Protein AF-A0A2D4IVF8-F1 (afdb_monomer)

Foldseek 3Di:
DDDQQQFQLNVLVVCCVVVVPPDDSVQKFKKKWAADPVLDIDIDTDDRNDGRVVVPAAQLMDIDIDGPPDPDDPADSVRSVVSSVRNDDAPLVDDLLVVLLVLLLVLLVLLLPQDLVLLVCVLVVNDDPDHSVSLVVNVVSLVVLLVVLLVSLVPDPDLQVSLVSLLSLLSSLVSNVVSLNLSNNVSSLNSCVPPSNVVVVSSVVPNPVVSVVSSVVSVLCQPPPPNSVSVVCVVPDPVDADLHNDHVVSLSVVLNCLSVVDDCDDPNHGDVVSVVVNSVSSVVSSRNSDDPDDSVPSSPPD

Secondary structure (DSSP, 8-state):
---TT--HHHHHHHHHHHTT--S-GGGEEEEEEEE-TTS-EEEEEPPTT---HHHH--TTEEEEEEETT--S-SS-HHHHHHHHHHH---GGGS-HHHHHHHHHHHHHHHHHT--HHHHHHHHTT---SS--HHHHHHHHHHHHHHHHHHHHHHH---HHHHHHHHHHHHHHHHHHHHTTBHHHHHHHHHHHHSHHHHT-HHHHTTS-HHHHHHHHHHHHHT--HHHHHHHHHHHT-TT-PSP-B--HHHHHHHHHHHHHSS-SEETTEE-HHHHHHHHHHHHHHHHHT--SS-HHHHTT--

Sequence (302 aa):
MISKDTTAKEVVVQAIREFALTTTPDAYSLCEVSVTPEGVIKQRRLPDQLSKLADRIQLSGRYYLKNNMETETLCSDEDAQELLRESQISLLQLSTIEVATQLSMRNFELFRNIEPTEYIDDLFKLKSKFNCANLKKFEEVINQETFWVASEILRETNQLKRMKIIKHFIKIALHCRECKNFNSMFAIISGLNLAPVARLRTTWEKLPSKYEKLFQDLQDLFDPSRNMAKYRNVLNSQNLQPPIIPLFPVIKKDLTFLHEGNDSKVEGLVNFEKLRMIAKEIRHVGRMASVNMDPALMFRTR

Radius of gyration: 25.46 Å; Cα contacts (8 Å, |Δi|>4): 349; chains: 1; bounding box: 69×51×67 Å

pLDDT: mean 92.68, std 8.6, range [46.22, 98.88]

Organism: NCBI:txid129467

InterPro domains:
  IPR000159 Ras-associating domain [PF00788] (2-68)
  IPR000159 Ras-associating domain [PS50200] (1-70)
  IPR000159 Ras-associating domain [SM00314] (1-70)
  IPR001895 Ras guanine-nucleotide exchange factors catalytic domain [PF00617] (98-276)
  IPR001895 Ras guanine-nucleotide exchange factors catalytic domain [PS50009] (95-302)
  IPR001895 Ras guanine-nucleotide exchange factors catalytic domain [SM00147] (91-301)
  IPR001895 Ras guanine-nucleotide exchange factors catalytic domain [cd00155] (91-295)
  IPR008937 Ras-like guanine nucleotide exchange factor [PTHR23113] (47-291)
  IPR023578 Ras guanine nucleotide exchange factor domain superfamily [SSF48366] (77-294)
  IPR036964 Ras guanine-nucleotide exchange factor, catalytic domain superfamily [G3DSA:1.10.840.10] (84-302)

Mean predicted aligned error: 6.69 Å

Nearest PDB structures (foldseek):
  6axg-assembly6_K  TM=8.386E-01  e=1.910E-09  Homo sapiens
  6axg-assembly1_A  TM=8.575E-01  e=6.011E-09  Homo sapiens
  6axg-assembly2_C  TM=8.235E-01  e=7.915E-09  Homo sapiens
  6axg-assembly3_E  TM=8.055E-01  e=1.981E-08  Homo sapiens
  6axf-assembly8_O  TM=8.743E-01  e=2.966E-07  Homo sapiens

Solvent-accessible surface area (backbone atoms only — not comparable to full-atom values): 16956 Å² total; per-residue (Å²): 135,92,55,66,74,47,23,36,46,56,51,45,47,49,49,35,62,75,70,66,51,95,65,63,62,86,50,45,43,39,28,41,40,36,43,45,100,90,69,50,80,44,76,45,77,56,58,52,81,46,45,38,56,86,83,67,58,50,75,31,37,50,82,44,85,39,54,72,88,62,83,75,78,94,65,53,74,67,54,44,54,49,37,48,56,69,40,64,74,54,76,89,79,53,55,44,59,56,53,24,34,53,52,41,49,56,51,43,59,36,53,58,62,41,52,75,61,36,56,50,33,63,73,70,68,50,92,59,94,71,67,51,55,40,54,49,54,48,60,48,46,40,57,53,45,15,51,46,47,35,49,60,42,71,70,44,80,52,57,70,60,25,27,50,47,53,56,44,50,52,48,20,30,52,37,12,54,75,65,34,18,44,33,61,24,48,16,42,53,51,11,55,60,34,68,86,48,55,67,42,52,83,34,57,74,68,45,57,66,71,56,55,51,51,46,49,56,58,51,55,37,65,36,64,61,83,81,23,43,57,42,51,52,55,66,69,31,89,86,56,61,58,57,39,38,66,49,58,72,58,55,52,51,52,51,48,49,54,54,73,76,37,65,70,51,55,97,88,38,76,34,58,64,48,54,50,55,51,52,52,50,50,54,53,56,56,51,27,52,41,70,99,66,62,70,82,57,68,57,70,80,116

Structure (mmCIF, N/CA/C/O backbone):
data_AF-A0A2D4IVF8-F1
#
_entry.id   AF-A0A2D4IVF8-F1
#
loop_
_atom_site.group_PDB
_atom_site.id
_atom_site.type_symbol
_atom_site.label_atom_id
_atom_site.label_alt_id
_atom_site.label_comp_id
_atom_site.label_asym_id
_atom_site.label_entity_id
_atom_site.label_seq_id
_atom_site.pdbx_PDB_ins_code
_atom_site.Cartn_x
_atom_site.Cartn_y
_atom_site.Cartn_z
_atom_site.occupancy
_atom_site.B_iso_or_equiv
_atom_site.auth_seq_id
_atom_site.auth_comp_id
_atom_site.auth_asym_id
_atom_site.auth_atom_id
_atom_site.pdbx_PDB_model_num
ATOM 1 N N . MET A 1 1 ? -34.175 11.806 4.521 1.00 64.00 1 MET A N 1
ATOM 2 C CA . MET A 1 1 ? -33.153 10.820 4.111 1.00 64.00 1 MET A CA 1
ATOM 3 C C . MET A 1 1 ? -31.799 11.484 4.314 1.00 64.00 1 MET A C 1
ATOM 5 O O . MET A 1 1 ? -31.590 12.546 3.743 1.00 64.00 1 MET A O 1
ATOM 9 N N . ILE A 1 2 ? -30.961 10.957 5.210 1.00 81.31 2 ILE A N 1
ATOM 10 C CA . ILE A 1 2 ? -29.642 11.534 5.524 1.00 81.31 2 ILE A CA 1
ATOM 11 C C . ILE A 1 2 ? -28.670 11.158 4.401 1.00 81.31 2 ILE A C 1
ATOM 13 O O . ILE A 1 2 ? -28.660 10.014 3.952 1.00 81.31 2 ILE A O 1
ATOM 17 N N . SER A 1 3 ? -27.873 12.118 3.940 1.00 90.00 3 SER A N 1
ATOM 18 C CA . SER A 1 3 ? -26.854 11.940 2.904 1.00 90.00 3 SER A CA 1
ATOM 19 C C . SER A 1 3 ? -25.516 12.531 3.353 1.00 90.00 3 SER A C 1
ATOM 21 O O . SER A 1 3 ? -25.429 13.209 4.376 1.00 90.00 3 SER A O 1
ATOM 23 N N . LYS A 1 4 ? -24.460 12.302 2.567 1.00 87.44 4 LYS A N 1
ATOM 24 C CA . LYS A 1 4 ? -23.124 12.853 2.829 1.00 87.44 4 LYS A CA 1
ATOM 25 C C . LYS A 1 4 ? -23.110 14.387 2.880 1.00 87.44 4 LYS A C 1
ATOM 27 O O . LYS A 1 4 ? -22.317 14.971 3.618 1.00 87.44 4 LYS A O 1
ATOM 32 N N . ASP A 1 5 ? -23.997 15.024 2.125 1.00 93.56 5 ASP A N 1
ATOM 33 C CA . ASP A 1 5 ? -24.090 16.480 2.038 1.00 93.56 5 ASP A CA 1
ATOM 34 C C . ASP A 1 5 ? -25.078 17.078 3.046 1.00 93.56 5 ASP A C 1
ATOM 36 O O . ASP A 1 5 ? -25.190 18.298 3.126 1.00 93.56 5 ASP A O 1
ATOM 40 N N . THR A 1 6 ? -25.731 16.244 3.866 1.00 94.50 6 THR A N 1
ATOM 41 C CA . THR A 1 6 ? -26.602 16.719 4.944 1.00 94.50 6 THR A CA 1
ATOM 42 C C . THR A 1 6 ? -25.805 17.580 5.924 1.00 94.50 6 THR A C 1
ATOM 44 O O . THR A 1 6 ? -24.769 17.173 6.460 1.00 94.50 6 THR A O 1
ATOM 47 N N . THR A 1 7 ? -26.291 18.799 6.121 1.00 96.62 7 THR A N 1
ATOM 48 C CA . THR A 1 7 ? -25.684 19.832 6.959 1.00 96.62 7 THR A CA 1
ATOM 49 C C . THR A 1 7 ? -25.998 19.618 8.439 1.00 96.62 7 THR A C 1
ATOM 51 O O . THR A 1 7 ? -26.974 18.956 8.796 1.00 96.62 7 THR A O 1
ATOM 54 N N . ALA A 1 8 ? -25.205 20.222 9.324 1.00 95.88 8 ALA A N 1
ATOM 55 C CA . ALA A 1 8 ? -25.455 20.205 10.764 1.00 95.88 8 ALA A CA 1
ATOM 56 C C . ALA A 1 8 ? -26.869 20.701 11.115 1.00 95.88 8 ALA A C 1
ATOM 58 O O . ALA A 1 8 ? -27.542 20.083 11.939 1.00 95.88 8 ALA A O 1
ATOM 59 N N . LYS A 1 9 ? -27.359 21.758 10.449 1.00 95.19 9 LYS A N 1
ATOM 60 C CA . LYS A 1 9 ? -28.724 22.267 10.651 1.00 95.19 9 LYS A CA 1
ATOM 61 C C . LYS A 1 9 ? -29.791 21.257 10.244 1.00 95.19 9 LYS A C 1
ATOM 63 O O . LYS A 1 9 ? -30.763 21.061 10.968 1.00 95.19 9 LYS A O 1
ATOM 68 N N . GLU A 1 10 ? -29.617 20.596 9.105 1.00 95.19 10 GLU A N 1
ATOM 69 C CA . GLU A 1 10 ? -30.551 19.556 8.670 1.00 95.19 10 GLU A CA 1
ATOM 70 C C . GLU A 1 10 ? -30.546 18.364 9.629 1.00 95.19 10 GLU A C 1
ATOM 72 O O . GLU A 1 10 ? -31.616 17.847 9.938 1.00 95.19 10 GLU A O 1
ATOM 77 N N . VAL A 1 11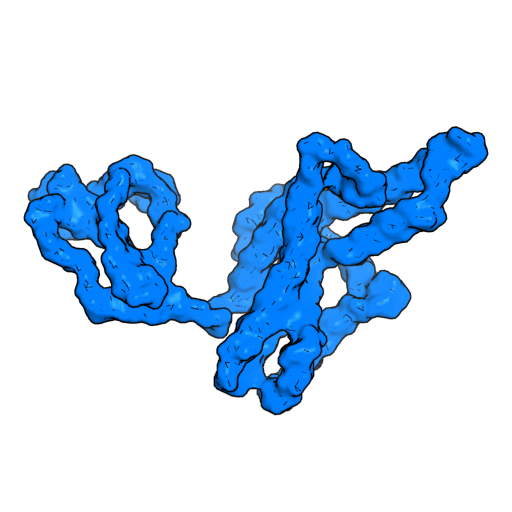 ? -29.381 17.966 10.159 1.00 94.62 11 VAL A N 1
ATOM 78 C CA . VAL A 1 11 ? -29.298 16.932 11.205 1.00 94.62 11 VAL A CA 1
ATOM 79 C C . VAL A 1 11 ? -30.090 17.343 12.448 1.00 94.62 11 VAL A C 1
ATOM 81 O O . VAL A 1 11 ? -30.867 16.532 12.943 1.00 94.62 11 VAL A O 1
ATOM 84 N N . VAL A 1 12 ? -29.958 18.590 12.918 1.00 95.00 12 VAL A N 1
ATOM 85 C CA . VAL A 1 12 ? -30.733 19.115 14.061 1.00 95.00 12 VAL A CA 1
ATOM 86 C C . VAL A 1 12 ? -32.237 19.017 13.796 1.00 95.00 12 VAL A C 1
ATOM 88 O O . VAL A 1 12 ? -32.966 18.453 14.608 1.00 95.00 12 VAL A O 1
ATOM 91 N N . VAL A 1 13 ? -32.703 19.509 12.644 1.00 93.88 13 VAL A N 1
ATOM 92 C CA . VAL A 1 13 ? -34.129 19.484 12.272 1.00 93.88 13 VAL A CA 1
ATOM 93 C C . VAL A 1 13 ? -34.664 18.051 12.207 1.00 93.88 13 VAL A C 1
ATOM 95 O O . VAL A 1 13 ? -35.757 17.779 12.704 1.00 93.88 13 VAL A O 1
ATOM 98 N N . GLN A 1 14 ? -33.907 17.130 11.606 1.00 92.62 14 GLN A N 1
ATOM 99 C CA . GLN A 1 14 ? -34.306 15.725 11.504 1.00 92.62 14 GLN A CA 1
ATOM 100 C C . GLN A 1 14 ? -34.331 15.048 12.877 1.00 92.62 14 GLN A C 1
ATOM 102 O O . GLN A 1 14 ? -35.296 14.358 13.180 1.00 92.62 14 GLN A O 1
ATOM 107 N N . ALA A 1 15 ? -33.327 15.282 13.726 1.00 92.81 15 ALA A N 1
ATOM 108 C CA . ALA A 1 15 ? -33.276 14.708 15.067 1.00 92.81 15 ALA A CA 1
ATOM 109 C C . ALA A 1 15 ? -34.436 15.208 15.943 1.00 92.81 15 ALA A C 1
ATOM 111 O O . ALA A 1 15 ? -35.110 14.405 16.576 1.00 92.81 15 ALA A O 1
ATOM 112 N N . ILE A 1 16 ? -34.737 16.509 15.924 1.00 91.94 16 ILE A N 1
ATOM 113 C CA . ILE A 1 16 ? -35.886 17.073 16.653 1.00 91.94 16 ILE A CA 1
ATOM 114 C C . ILE A 1 16 ? -37.194 16.412 16.226 1.00 91.94 16 ILE A C 1
ATOM 116 O O . ILE A 1 16 ? -38.012 16.055 17.073 1.00 91.94 16 ILE A O 1
ATOM 120 N N . ARG A 1 17 ? -37.374 16.220 14.914 1.00 90.19 17 ARG A N 1
ATOM 121 C CA . ARG A 1 17 ? -38.557 15.562 14.361 1.00 90.19 17 ARG A CA 1
ATOM 122 C C . ARG A 1 17 ? -38.649 14.096 14.783 1.00 90.19 17 ARG A C 1
ATOM 124 O O . ARG A 1 17 ? -39.724 13.659 15.175 1.00 90.19 17 ARG A O 1
ATOM 131 N N . GLU A 1 18 ? -37.548 13.359 14.683 1.00 91.94 18 GLU A N 1
ATOM 132 C CA . GLU A 1 18 ? -37.501 11.919 14.955 1.00 91.94 18 GLU A CA 1
ATOM 133 C C . GLU A 1 18 ? -37.694 11.611 16.444 1.00 91.94 18 GLU A C 1
ATOM 135 O O . GLU A 1 18 ? -38.438 10.704 16.804 1.00 91.94 18 GLU A O 1
ATOM 140 N N . PHE A 1 19 ? -37.078 12.407 17.321 1.00 90.62 19 PHE A N 1
ATOM 141 C CA . PHE A 1 19 ? -37.152 12.236 18.774 1.00 90.62 19 PHE A CA 1
ATOM 142 C C . PHE A 1 19 ? -38.306 13.016 19.425 1.00 90.62 19 PHE A C 1
ATOM 144 O O . PHE A 1 19 ? -38.365 13.106 20.649 1.00 90.62 19 PHE A O 1
ATOM 151 N N . ALA A 1 20 ? -39.222 13.575 18.623 1.00 87.62 20 ALA A N 1
ATOM 152 C CA . ALA A 1 20 ? -40.398 14.323 19.074 1.00 87.62 20 ALA A CA 1
ATOM 153 C C . ALA A 1 20 ? -40.084 15.432 20.103 1.00 87.62 20 ALA A C 1
ATOM 155 O O . ALA A 1 20 ? -40.838 15.651 21.054 1.00 87.62 20 ALA A O 1
ATOM 156 N N . LEU A 1 21 ? -38.973 16.151 19.909 1.00 85.75 21 LEU A N 1
ATOM 157 C CA . LEU A 1 21 ? -38.616 17.286 20.761 1.00 85.75 21 LEU A CA 1
ATOM 158 C C . LEU A 1 21 ? -39.584 18.449 20.473 1.00 85.75 21 LEU A C 1
ATOM 160 O O . LEU A 1 21 ? -39.794 18.834 19.325 1.00 85.75 21 LEU A O 1
ATOM 164 N N . THR A 1 22 ? -40.211 18.997 21.516 1.00 76.69 22 THR A N 1
ATOM 165 C CA . THR A 1 22 ? -41.366 19.921 21.423 1.00 76.69 22 THR A CA 1
ATOM 166 C C . THR A 1 22 ? -41.002 21.377 21.108 1.00 76.69 22 THR A C 1
ATOM 168 O O . THR A 1 22 ? -41.845 22.272 21.144 1.00 76.69 22 THR A O 1
ATOM 171 N N . THR A 1 23 ? -39.738 21.629 20.807 1.00 78.06 23 THR A N 1
ATOM 172 C CA . THR A 1 23 ? -39.090 22.941 20.763 1.00 78.06 23 THR A CA 1
ATOM 173 C C . THR A 1 23 ? -38.638 23.289 19.345 1.00 78.06 23 THR A C 1
ATOM 175 O O . THR A 1 23 ? -38.500 22.428 18.475 1.00 78.06 23 THR A O 1
ATOM 178 N N . THR A 1 24 ? -38.434 24.582 19.071 1.00 86.50 24 THR A N 1
ATOM 179 C CA . THR A 1 24 ? -38.031 25.034 17.733 1.00 86.50 24 THR A CA 1
ATOM 180 C C . THR A 1 24 ? -36.601 24.585 17.402 1.00 86.50 24 THR A C 1
ATOM 182 O O . THR A 1 24 ? -35.753 24.543 18.296 1.00 86.50 24 THR A O 1
ATOM 185 N N . PRO A 1 25 ? -36.276 24.298 16.125 1.00 84.56 25 PRO A N 1
ATOM 186 C CA . PRO A 1 25 ? -34.926 23.889 15.734 1.00 84.56 25 PRO A CA 1
ATOM 187 C C . PRO A 1 25 ? -33.809 24.848 16.136 1.00 84.56 25 PRO A C 1
ATOM 189 O O . PRO A 1 25 ? -32.717 24.403 16.472 1.00 84.56 25 PRO A O 1
ATOM 192 N N . ASP A 1 26 ? -34.095 26.149 16.179 1.00 89.31 26 ASP A N 1
ATOM 193 C CA . ASP A 1 26 ? -33.124 27.175 16.573 1.00 89.31 26 ASP A CA 1
ATOM 194 C C . ASP A 1 26 ? -32.770 27.126 18.075 1.00 89.31 26 ASP A C 1
ATOM 196 O O . ASP A 1 26 ? -31.783 27.729 18.506 1.00 89.31 26 ASP A O 1
ATOM 200 N N . ALA A 1 27 ? -33.537 26.386 18.885 1.00 91.75 27 ALA A N 1
ATOM 201 C CA . ALA A 1 27 ? -33.223 26.133 20.289 1.00 91.75 27 ALA A CA 1
ATOM 202 C C . ALA A 1 27 ? -32.122 25.076 20.476 1.00 91.75 27 ALA A C 1
ATOM 204 O O . ALA A 1 27 ? -31.616 24.934 21.588 1.00 91.75 27 ALA A O 1
ATOM 205 N N . TYR A 1 28 ? -31.721 24.362 19.418 1.00 94.06 28 TYR A N 1
ATOM 206 C CA . TYR A 1 28 ? -30.692 23.327 19.482 1.00 94.06 28 TYR A CA 1
ATOM 207 C C . TYR A 1 28 ? -29.519 23.626 18.566 1.00 94.06 28 TYR A C 1
ATOM 209 O O . TYR A 1 28 ? -29.616 24.351 17.578 1.00 94.06 28 TYR A O 1
ATOM 217 N N . SER A 1 29 ? -28.393 23.013 18.902 1.00 94.81 29 SER A N 1
ATOM 218 C CA . SER A 1 29 ? -27.196 23.007 18.081 1.00 94.81 29 SER A CA 1
ATOM 219 C C . SER A 1 29 ? -26.605 21.612 18.019 1.00 94.81 29 SER A C 1
ATOM 221 O O . SER A 1 29 ? -26.641 20.867 18.998 1.00 94.81 29 SER A O 1
ATOM 223 N N . LEU A 1 30 ? -25.991 21.280 16.885 1.00 96.19 30 LEU A N 1
ATOM 224 C CA . LEU A 1 30 ? -25.123 20.115 16.806 1.00 96.19 30 LEU A CA 1
ATOM 225 C C . LEU A 1 30 ? -23.751 20.485 17.378 1.00 96.19 30 LEU A C 1
ATOM 227 O O . LEU A 1 30 ? -23.093 21.421 16.912 1.00 96.19 30 LEU A O 1
ATOM 231 N N . CYS A 1 31 ? -23.322 19.754 18.396 1.00 95.94 31 CYS A N 1
ATOM 232 C CA . CYS A 1 31 ? -22.023 19.906 19.028 1.00 95.94 31 CYS A CA 1
ATOM 233 C C . CYS A 1 31 ? -21.162 18.676 18.759 1.00 95.94 31 CYS A C 1
ATOM 235 O O . CYS A 1 31 ? -21.651 17.552 18.727 1.00 95.94 31 CYS A O 1
ATOM 237 N N . GLU A 1 32 ? -19.866 18.892 18.589 1.00 95.50 32 GLU A N 1
ATOM 238 C CA . GLU A 1 32 ? -18.867 17.832 18.577 1.00 95.50 32 GLU A CA 1
ATOM 239 C C . GLU A 1 32 ? -18.139 17.832 19.913 1.00 95.50 32 GLU A C 1
ATOM 241 O O . GLU A 1 32 ? -17.639 18.877 20.347 1.00 95.50 32 GLU A O 1
ATOM 246 N N . VAL A 1 33 ? -18.074 16.659 20.532 1.00 95.44 33 VAL A N 1
ATOM 247 C CA . VAL A 1 33 ? -17.178 16.377 21.649 1.00 95.44 33 VAL A CA 1
ATOM 248 C C . VAL A 1 33 ? -16.087 15.457 21.127 1.00 95.44 33 VAL A C 1
ATOM 250 O O . VAL A 1 33 ? -16.380 14.452 20.485 1.00 95.44 33 VAL A O 1
ATOM 253 N N . SER A 1 34 ? -14.835 15.813 21.382 1.00 94.69 34 SER A N 1
ATOM 254 C CA . SER A 1 34 ? -13.663 15.009 21.039 1.00 94.69 34 SER A CA 1
ATOM 255 C C . SER A 1 34 ? -12.719 14.928 22.226 1.00 94.69 34 SER A C 1
ATOM 257 O O . SER A 1 34 ? -12.567 15.923 22.938 1.00 94.69 34 SER A O 1
ATOM 259 N N . VAL A 1 35 ? -12.039 13.800 22.400 1.00 94.69 35 VAL A N 1
ATOM 260 C CA . VAL A 1 35 ? -11.056 13.623 23.476 1.00 94.69 35 VAL A CA 1
ATOM 261 C C . VAL A 1 35 ? -9.654 13.534 22.884 1.00 94.69 35 VAL A C 1
ATOM 263 O O . VAL A 1 35 ? -9.418 12.771 21.940 1.00 94.69 35 VAL A O 1
ATOM 266 N N . THR A 1 36 ? -8.724 14.340 23.403 1.00 91.50 36 THR A N 1
ATOM 267 C CA . THR A 1 36 ? -7.316 14.295 22.978 1.00 91.50 36 THR A CA 1
ATOM 268 C C . THR A 1 36 ? -6.596 13.080 23.569 1.00 91.50 36 THR A C 1
ATOM 270 O O . THR A 1 36 ? -7.046 12.552 24.585 1.00 91.50 36 THR A O 1
ATOM 273 N N . PRO A 1 37 ? -5.456 12.642 22.998 1.00 87.19 37 PRO A N 1
ATOM 274 C CA . PRO A 1 37 ? -4.677 11.532 23.555 1.00 87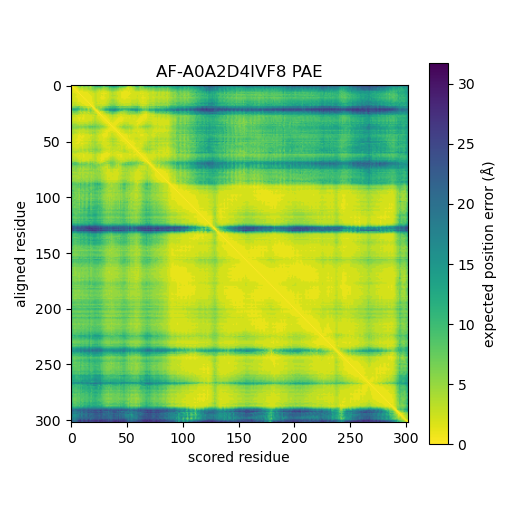.19 37 PRO A CA 1
ATOM 275 C C . PRO A 1 37 ? -4.277 11.717 25.028 1.00 87.19 37 PRO A C 1
ATOM 277 O O . PRO A 1 37 ? -4.092 10.734 25.737 1.00 87.19 37 PRO A O 1
ATOM 280 N N . GLU A 1 38 ? -4.170 12.964 25.497 1.00 90.06 38 GLU A N 1
ATOM 281 C CA . GLU A 1 38 ? -3.870 13.320 26.889 1.00 90.06 38 GLU A CA 1
ATOM 282 C C . GLU A 1 38 ? -5.094 13.261 27.823 1.00 90.06 38 GLU A C 1
ATOM 284 O O . GLU A 1 38 ? -4.967 13.575 29.003 1.00 90.06 38 GLU A O 1
ATOM 289 N N . GLY A 1 39 ? -6.279 12.893 27.324 1.00 88.62 39 GLY A N 1
ATOM 290 C CA . GLY A 1 39 ? -7.512 12.845 28.118 1.00 88.62 39 GLY A CA 1
ATOM 291 C C . GLY A 1 39 ? -8.316 14.143 28.140 1.00 88.62 39 GLY A C 1
ATOM 292 O O . GLY A 1 39 ? -9.310 14.222 28.853 1.00 88.62 39 GLY A O 1
ATOM 293 N N . VAL A 1 40 ? -7.926 15.172 27.379 1.00 92.00 40 VAL A N 1
ATOM 294 C CA . VAL A 1 40 ? -8.607 16.473 27.433 1.00 92.00 40 VAL A CA 1
ATOM 295 C C . VAL A 1 40 ? -9.876 16.451 26.584 1.00 92.00 40 VAL A C 1
ATOM 297 O O . VAL A 1 40 ? -9.817 16.245 25.369 1.00 92.00 40 VAL A O 1
ATOM 300 N N . ILE A 1 41 ? -11.018 16.734 27.212 1.00 94.75 41 ILE A N 1
ATOM 301 C CA . ILE A 1 41 ? -12.312 16.878 26.538 1.00 94.75 41 ILE A CA 1
ATOM 302 C C . ILE A 1 41 ? -12.369 18.242 25.844 1.00 94.75 41 ILE A C 1
ATOM 304 O O . ILE A 1 41 ? -12.215 19.296 26.462 1.00 94.75 41 ILE A O 1
ATOM 308 N N . LYS A 1 42 ? -12.615 18.232 24.535 1.00 93.69 42 LYS A N 1
ATOM 309 C CA . LYS A 1 42 ? -12.873 19.427 23.727 1.00 93.69 42 LYS A CA 1
ATOM 310 C C . LYS A 1 42 ? -14.303 19.392 23.224 1.00 93.69 42 LYS A C 1
ATOM 312 O O . LYS A 1 42 ? -14.715 18.410 22.617 1.00 93.69 42 LYS A O 1
ATOM 317 N N . GLN A 1 43 ? -15.019 20.494 23.412 1.00 93.00 43 GLN A N 1
ATOM 318 C CA . GLN A 1 43 ? -16.383 20.669 22.931 1.00 93.00 43 GLN A CA 1
ATOM 319 C C . GLN A 1 43 ? -16.458 21.877 22.001 1.00 93.00 43 GLN A C 1
ATOM 321 O O . GLN A 1 43 ? -15.956 22.954 22.325 1.00 93.00 43 GLN A O 1
ATOM 326 N N . ARG A 1 44 ? -17.123 21.721 20.854 1.00 93.12 44 ARG A N 1
ATOM 327 C CA . ARG A 1 44 ? -17.407 22.835 19.941 1.00 93.12 44 ARG A CA 1
ATOM 328 C C . ARG A 1 44 ? -18.797 22.731 19.332 1.00 93.12 44 ARG A C 1
ATOM 330 O O . ARG A 1 44 ? -19.238 21.649 18.957 1.00 93.12 44 ARG A O 1
ATOM 337 N N . ARG A 1 45 ? -19.474 23.869 19.181 1.00 95.12 45 ARG A N 1
ATOM 338 C CA . ARG A 1 45 ? -20.668 23.981 18.333 1.00 95.12 45 ARG A CA 1
ATOM 339 C C . ARG A 1 45 ? -20.242 23.943 16.868 1.00 95.12 45 ARG A C 1
ATOM 341 O O . ARG A 1 45 ? -19.310 24.648 16.480 1.00 95.12 45 ARG A O 1
ATOM 348 N N . LEU A 1 46 ? -20.919 23.131 16.065 1.00 96.25 46 LEU A N 1
ATOM 349 C CA . LEU A 1 46 ? -20.672 23.069 14.630 1.00 96.25 46 LEU A CA 1
ATOM 350 C C . LEU A 1 46 ? -21.418 24.198 13.908 1.00 96.25 46 LEU A C 1
ATOM 352 O O . LEU A 1 46 ? -22.545 24.516 14.288 1.00 96.25 46 LEU A O 1
ATOM 356 N N . PRO A 1 47 ? -20.826 24.798 12.859 1.00 96.81 47 PRO A N 1
ATOM 357 C CA . PRO A 1 47 ? -21.546 25.723 11.995 1.00 96.81 47 PRO A CA 1
ATOM 358 C C . PRO A 1 47 ? -22.723 25.027 11.306 1.00 96.81 47 PRO A C 1
ATOM 360 O O . PRO A 1 47 ? -22.558 23.934 10.770 1.00 96.81 47 PRO A O 1
ATOM 363 N N . ASP A 1 48 ? -23.875 25.693 11.238 1.00 96.06 48 ASP A N 1
ATOM 364 C CA . ASP A 1 48 ? -25.111 25.164 10.643 1.00 96.06 48 ASP A CA 1
ATOM 365 C C . ASP A 1 48 ? -24.926 24.604 9.225 1.00 96.06 48 ASP A C 1
ATOM 367 O O . ASP A 1 48 ? -25.519 23.585 8.883 1.00 96.06 48 ASP A O 1
ATOM 371 N N . GLN A 1 49 ? -24.077 25.251 8.419 1.00 96.56 49 GLN A N 1
ATOM 372 C CA . GLN A 1 49 ? -23.796 24.893 7.022 1.00 96.56 49 GLN A CA 1
ATOM 373 C C . GLN A 1 49 ? -22.737 23.788 6.870 1.00 96.56 49 GLN A C 1
ATOM 375 O O . GLN A 1 49 ? -22.391 23.407 5.752 1.00 96.56 49 GLN A O 1
ATOM 380 N N . LEU A 1 50 ? -22.166 23.287 7.971 1.00 95.88 50 LEU A N 1
ATOM 381 C CA . LEU A 1 50 ? -21.138 22.254 7.913 1.00 95.88 50 LEU A CA 1
ATOM 382 C C . LEU A 1 50 ? -21.753 20.929 7.442 1.00 95.88 50 LEU A C 1
ATOM 384 O O . LEU A 1 50 ? -22.598 20.361 8.126 1.00 95.88 50 LEU A O 1
ATOM 388 N N . SER A 1 51 ? -21.290 20.427 6.299 1.00 95.19 51 SER A N 1
ATOM 389 C CA . SER A 1 51 ? -21.655 19.121 5.738 1.00 95.19 51 SER A CA 1
ATOM 390 C C . SER A 1 51 ? -20.487 18.127 5.794 1.00 95.19 51 SER A C 1
ATOM 392 O O . SER A 1 51 ? -19.380 18.462 6.242 1.00 95.19 51 SER A O 1
ATOM 394 N N . LYS A 1 52 ? -20.717 16.892 5.319 1.00 93.62 52 LYS A N 1
ATOM 395 C CA . LYS A 1 52 ? -19.751 15.777 5.358 1.00 93.62 52 LYS A CA 1
ATOM 396 C C . LYS A 1 52 ? -19.337 15.414 6.781 1.00 93.62 52 LYS A C 1
ATOM 398 O O . LYS A 1 52 ? -18.176 15.127 7.046 1.00 93.62 52 LYS A O 1
ATOM 403 N N . LEU A 1 53 ? -20.298 15.448 7.700 1.00 93.75 53 LEU A N 1
ATOM 404 C CA . LEU A 1 53 ? -20.076 15.242 9.133 1.00 93.75 53 LEU A CA 1
ATOM 405 C C . LEU A 1 53 ? -19.387 13.896 9.416 1.00 93.75 53 LEU A C 1
ATOM 407 O O . LEU A 1 53 ? -18.389 13.855 10.126 1.00 93.75 53 LEU A O 1
ATOM 411 N N . ALA A 1 54 ? -19.837 12.815 8.771 1.00 90.56 54 ALA A N 1
ATOM 412 C CA . ALA A 1 54 ? -19.237 11.487 8.925 1.00 90.56 54 ALA A CA 1
ATOM 413 C C . ALA A 1 54 ? -17.752 11.419 8.510 1.00 90.56 54 ALA A C 1
ATOM 415 O O . ALA A 1 54 ? -16.992 10.673 9.113 1.00 90.56 54 ALA A O 1
ATOM 416 N N . ASP A 1 55 ? -17.323 12.217 7.526 1.00 89.88 55 ASP A N 1
ATOM 417 C CA . ASP A 1 55 ? -15.919 12.259 7.085 1.00 89.88 55 ASP A CA 1
ATOM 418 C C . ASP A 1 55 ? -15.040 13.132 8.000 1.00 89.88 55 ASP A C 1
ATOM 420 O O . ASP A 1 55 ? -13.814 13.070 7.933 1.00 89.88 55 ASP A O 1
ATOM 424 N N . ARG A 1 56 ? -15.655 14.025 8.787 1.00 91.38 56 ARG A N 1
ATOM 425 C CA . ARG A 1 56 ? -14.956 15.050 9.577 1.00 91.38 56 ARG A CA 1
ATOM 426 C C . ARG A 1 56 ? -14.740 14.652 11.029 1.00 91.38 56 ARG A C 1
ATOM 428 O O . ARG A 1 56 ? -13.865 15.231 11.671 1.00 91.38 56 ARG A O 1
ATOM 435 N N . ILE A 1 57 ? -15.555 13.740 11.547 1.00 93.00 57 ILE A N 1
ATOM 436 C CA . ILE A 1 57 ? -15.488 13.318 12.941 1.00 93.00 57 ILE A CA 1
ATOM 437 C C . ILE A 1 57 ? -14.201 12.529 13.216 1.00 93.00 57 ILE A C 1
ATOM 439 O O . ILE A 1 57 ? -13.755 11.720 12.403 1.00 93.00 57 ILE A O 1
ATOM 443 N N . GLN A 1 58 ? -13.588 12.775 14.373 1.00 90.19 58 GLN A N 1
ATOM 444 C CA . GLN A 1 58 ? -12.437 12.002 14.846 1.00 90.19 58 GLN A CA 1
ATOM 445 C C . GLN A 1 58 ? -12.885 10.651 15.429 1.00 90.19 58 GLN A C 1
ATOM 447 O O . GLN A 1 58 ? -14.024 10.511 15.866 1.00 90.19 58 GLN A O 1
ATOM 452 N N . LEU A 1 59 ? -11.981 9.664 15.503 1.00 89.56 59 LEU A N 1
ATOM 453 C CA . LEU A 1 59 ? -12.284 8.360 16.122 1.00 89.56 59 LEU A CA 1
ATOM 454 C C . LEU A 1 59 ? -12.707 8.503 17.594 1.00 89.56 59 LEU A C 1
ATOM 456 O O . LEU A 1 59 ? -13.669 7.870 18.029 1.00 89.56 59 LEU A O 1
ATOM 460 N N . SER A 1 60 ? -12.024 9.387 18.328 1.00 93.38 60 SER A N 1
ATOM 461 C CA . SER A 1 60 ? -12.357 9.793 19.699 1.00 93.38 60 SER A CA 1
ATOM 462 C C . SER A 1 60 ? -13.379 10.936 19.745 1.00 93.38 60 SER A C 1
ATOM 464 O O . SER A 1 60 ? -13.362 11.738 20.678 1.00 93.38 60 SER A O 1
ATOM 466 N N . GLY A 1 61 ? -14.230 11.059 18.720 1.00 93.50 61 GLY A N 1
ATOM 467 C CA . GLY A 1 61 ? -15.241 12.104 18.588 1.00 93.50 61 GLY A CA 1
ATOM 468 C C . GLY A 1 61 ? -16.666 11.554 18.542 1.00 93.50 61 GLY A C 1
ATOM 469 O O . GLY A 1 61 ? -16.915 10.478 17.996 1.00 93.50 61 GLY A O 1
ATOM 470 N N . ARG A 1 62 ? -17.623 12.304 19.092 1.00 94.69 62 ARG A N 1
ATOM 471 C CA . ARG A 1 62 ? -19.067 12.025 19.025 1.00 94.69 62 ARG A CA 1
ATOM 472 C C . ARG A 1 62 ? -19.841 13.323 18.780 1.00 94.69 62 ARG A C 1
ATOM 474 O O . ARG A 1 62 ? -19.437 14.398 19.231 1.00 94.69 62 ARG A O 1
ATOM 481 N N . TYR A 1 63 ? -20.947 13.223 18.042 1.00 95.38 63 TYR A N 1
ATOM 482 C CA . TYR A 1 63 ? -21.869 14.338 17.832 1.00 95.38 63 TYR A CA 1
ATOM 483 C C . TYR A 1 63 ? -23.036 14.261 18.810 1.00 95.38 63 TYR A C 1
ATOM 485 O O . TYR A 1 63 ? -23.638 13.203 18.974 1.00 95.38 63 TYR A O 1
ATOM 493 N N . TYR A 1 64 ? -23.372 15.400 19.406 1.00 94.50 64 TYR A N 1
ATOM 494 C CA . TYR A 1 64 ? -24.450 15.552 20.374 1.00 94.50 64 TYR A CA 1
ATOM 495 C C . TYR A 1 64 ? -25.402 16.648 19.920 1.00 94.50 64 TYR A C 1
ATOM 497 O O . TYR A 1 64 ? -24.977 17.707 19.450 1.00 94.50 64 TYR A O 1
ATOM 505 N N . LEU A 1 65 ? -26.696 16.409 20.099 1.00 93.94 65 LEU A N 1
ATOM 506 C CA . LEU A 1 65 ? -27.714 17.437 19.962 1.00 93.94 65 LEU A CA 1
ATOM 507 C C . LEU A 1 65 ? -27.844 18.161 21.308 1.00 93.94 65 LEU A C 1
ATOM 509 O O . LEU A 1 65 ? -28.288 17.562 22.281 1.00 93.94 65 LEU A O 1
ATOM 513 N N . LYS A 1 66 ? -27.439 19.432 21.370 1.00 93.31 66 LYS A N 1
ATOM 514 C CA . LYS A 1 66 ? -27.421 20.224 22.607 1.00 93.31 66 LYS A CA 1
ATOM 515 C C . LYS A 1 66 ? -28.511 21.291 22.590 1.00 93.31 66 LYS A C 1
ATOM 517 O O . LYS A 1 66 ? -28.594 22.045 21.620 1.00 93.31 66 LYS A O 1
ATOM 522 N N . ASN A 1 67 ? -29.298 21.399 23.663 1.00 92.75 67 ASN A N 1
ATOM 523 C CA . ASN A 1 67 ? -30.169 22.555 23.871 1.00 92.75 67 ASN A CA 1
ATOM 524 C C . ASN A 1 67 ? -29.309 23.789 24.195 1.00 92.75 67 ASN A C 1
ATOM 526 O O . ASN A 1 67 ? -28.439 23.747 25.064 1.00 92.75 67 ASN A O 1
ATOM 530 N N . ASN A 1 68 ? -29.541 24.897 23.495 1.00 90.94 68 ASN A N 1
ATOM 531 C CA . ASN A 1 68 ? -28.733 26.112 23.601 1.00 90.94 68 ASN A CA 1
ATOM 532 C C . ASN A 1 68 ? -28.823 26.787 24.979 1.00 90.94 68 ASN A C 1
ATOM 534 O O . ASN A 1 68 ? -27.921 27.543 25.332 1.00 90.94 68 ASN A O 1
ATOM 538 N N . MET A 1 69 ? -29.882 26.512 25.746 1.00 89.62 69 MET A N 1
ATOM 539 C CA . MET A 1 69 ? -30.053 27.012 27.114 1.00 89.62 69 MET A CA 1
ATOM 540 C C . MET A 1 69 ? -29.385 26.118 28.166 1.00 89.62 69 MET A C 1
ATOM 542 O O . MET A 1 69 ? -29.226 26.533 29.310 1.00 89.62 69 MET A O 1
ATOM 546 N N . GLU A 1 70 ? -28.993 24.898 27.801 1.00 87.38 70 GLU A N 1
ATOM 547 C CA . GLU A 1 70 ? -28.444 23.922 28.735 1.00 87.38 70 GLU A CA 1
ATOM 548 C C . GLU A 1 70 ? -26.942 24.136 28.943 1.00 87.38 70 GLU A C 1
ATOM 550 O O . GLU A 1 70 ? -26.146 24.161 27.999 1.00 87.38 70 GLU A O 1
ATOM 555 N N . THR A 1 71 ? -26.519 24.297 30.195 1.00 85.12 71 THR A N 1
ATOM 556 C CA . THR A 1 71 ? -25.112 24.565 30.538 1.00 85.12 71 THR A CA 1
ATOM 557 C C . THR A 1 71 ? -24.324 23.312 30.890 1.00 85.12 71 THR A C 1
ATOM 559 O O . THR A 1 71 ? -23.107 23.397 31.034 1.00 85.12 71 THR A O 1
ATOM 562 N N . GLU A 1 72 ? -24.984 22.159 30.991 1.00 85.12 72 GLU A N 1
ATOM 563 C CA . GLU A 1 72 ? -24.333 20.902 31.342 1.00 85.12 72 GLU A CA 1
ATOM 564 C C . GLU A 1 72 ? -23.272 20.484 30.310 1.00 85.12 72 GLU A C 1
ATOM 566 O O . GLU A 1 72 ? -23.305 20.847 29.117 1.00 85.12 72 GLU A O 1
ATOM 571 N N . THR A 1 73 ? -22.283 19.747 30.815 1.00 86.19 73 THR A N 1
ATOM 572 C CA . THR A 1 73 ? -21.216 19.131 30.030 1.00 86.19 73 THR A CA 1
ATOM 573 C C . THR A 1 73 ? -21.787 17.989 29.202 1.00 86.19 73 THR A C 1
ATOM 575 O O . THR A 1 73 ? -22.501 17.143 29.725 1.00 86.19 73 THR A O 1
ATOM 578 N N . LEU A 1 74 ? -21.443 17.935 27.915 1.00 89.88 74 LEU A N 1
ATOM 579 C CA . LEU A 1 74 ? -21.983 16.925 26.994 1.00 89.88 74 LEU A CA 1
ATOM 580 C C . LEU A 1 74 ? -21.370 15.526 27.151 1.00 89.88 74 LEU A C 1
ATOM 582 O O . LEU A 1 74 ? -21.876 14.573 26.571 1.00 89.88 74 LEU A O 1
ATOM 586 N N . CYS A 1 75 ? -20.253 15.419 27.864 1.00 91.38 75 CYS A N 1
ATOM 587 C CA . CYS A 1 75 ? -19.484 14.193 28.030 1.00 91.38 75 CYS A CA 1
ATOM 588 C C . CYS A 1 75 ? -18.937 14.172 29.453 1.00 91.38 75 CYS A C 1
ATOM 590 O O . CYS A 1 75 ? -18.329 15.159 29.877 1.00 91.38 75 CYS A O 1
ATOM 592 N N . SER A 1 76 ? -19.159 13.074 30.173 1.00 92.31 76 SER A N 1
ATOM 593 C CA . SER A 1 76 ? -18.538 12.854 31.479 1.00 92.31 76 SER A CA 1
ATOM 594 C C . SER A 1 76 ? -17.072 12.424 31.327 1.00 92.31 76 SER A C 1
ATOM 596 O O . SER A 1 76 ? -16.624 12.067 30.232 1.00 92.31 76 SER A O 1
ATOM 598 N N . ASP A 1 77 ? -16.319 12.432 32.430 1.00 91.88 77 ASP A N 1
ATOM 599 C CA . ASP A 1 77 ? -14.950 11.899 32.448 1.00 91.88 77 ASP A CA 1
ATOM 600 C C . ASP A 1 77 ? -14.922 10.386 32.162 1.00 91.88 77 ASP A C 1
ATOM 602 O O . ASP A 1 77 ? -13.988 9.895 31.525 1.00 91.88 77 ASP A O 1
ATOM 606 N N . GLU A 1 78 ? -15.953 9.645 32.586 1.00 92.81 78 GLU A N 1
ATOM 607 C CA . GLU A 1 78 ? -16.090 8.208 32.314 1.00 92.81 78 GLU A CA 1
ATOM 608 C C . GLU A 1 78 ? -16.319 7.950 30.817 1.00 92.81 78 GLU A C 1
ATOM 610 O O . GLU A 1 78 ? -15.576 7.173 30.208 1.00 92.81 78 GLU A O 1
ATOM 615 N N . ASP A 1 79 ? -17.254 8.682 30.199 1.00 92.19 79 ASP A N 1
ATOM 616 C CA . ASP A 1 79 ? -17.516 8.607 28.754 1.00 92.19 79 ASP A CA 1
ATOM 617 C C . ASP A 1 79 ? -16.265 8.974 27.947 1.00 92.19 79 ASP A C 1
ATOM 619 O O . ASP A 1 79 ? -15.958 8.352 26.930 1.00 92.19 79 ASP A O 1
ATOM 623 N N . ALA A 1 80 ? -15.504 9.975 28.401 1.00 92.06 80 ALA A N 1
ATOM 624 C CA . ALA A 1 80 ? -14.288 10.404 27.724 1.00 92.06 80 ALA A CA 1
ATOM 625 C C . ALA A 1 80 ? -13.201 9.316 27.743 1.00 92.06 80 ALA A C 1
ATOM 627 O O . ALA A 1 80 ? -12.513 9.103 26.738 1.00 92.06 80 ALA A O 1
ATOM 628 N N . GLN A 1 81 ? -13.057 8.602 28.864 1.00 92.12 81 GLN A N 1
ATOM 629 C CA . GLN A 1 81 ? -12.138 7.468 28.977 1.00 92.12 81 GLN A CA 1
ATOM 630 C C . GLN A 1 81 ? -12.560 6.294 28.091 1.00 92.12 81 GLN A C 1
ATOM 632 O O . GLN A 1 81 ? -11.703 5.657 27.468 1.00 92.12 81 GLN A O 1
ATOM 637 N N . GLU A 1 82 ? -13.858 5.997 28.021 1.00 91.31 82 GLU A N 1
ATOM 638 C CA . GLU A 1 82 ? -14.387 4.965 27.131 1.00 91.31 82 GLU A CA 1
ATOM 639 C C . GLU A 1 82 ? -14.180 5.343 25.662 1.00 91.31 82 GLU A C 1
ATOM 641 O O . GLU A 1 82 ? -13.603 4.564 24.904 1.00 91.31 82 GLU A O 1
ATOM 646 N N . LEU A 1 83 ? -14.510 6.577 25.282 1.00 90.94 83 LEU A N 1
ATOM 647 C CA . LEU A 1 83 ? -14.335 7.099 23.930 1.00 90.94 83 LEU A CA 1
ATOM 648 C C . LEU A 1 83 ? -12.868 7.053 23.474 1.00 90.94 83 LEU A C 1
ATOM 650 O O . LEU A 1 83 ? -12.572 6.686 22.332 1.00 90.94 83 LEU A O 1
ATOM 654 N N . LEU A 1 84 ? -11.925 7.365 24.369 1.00 91.00 84 LEU A N 1
ATOM 655 C CA . LEU A 1 84 ? -10.501 7.180 24.093 1.00 91.00 84 LEU A CA 1
ATOM 656 C C . LEU A 1 84 ? -10.138 5.718 23.889 1.00 91.00 84 LEU A C 1
ATOM 658 O O . LEU A 1 84 ? -9.423 5.402 22.938 1.00 91.00 84 LEU A O 1
ATOM 662 N N . ARG A 1 85 ? -10.630 4.824 24.746 1.00 88.75 85 ARG A N 1
ATOM 663 C CA . ARG A 1 85 ? -10.375 3.387 24.631 1.00 88.75 85 ARG A CA 1
ATOM 664 C C . ARG A 1 85 ? -10.905 2.830 23.310 1.00 88.75 85 ARG A C 1
ATOM 666 O O . ARG A 1 85 ? -10.183 2.096 22.643 1.00 88.75 85 ARG A O 1
ATOM 673 N N . GLU A 1 86 ? -12.116 3.211 22.913 1.00 87.38 86 GLU A N 1
ATOM 674 C CA . GLU A 1 86 ? -12.730 2.816 21.640 1.00 87.38 86 GLU A CA 1
ATOM 675 C C . GLU A 1 86 ? -11.983 3.372 20.423 1.00 87.38 86 GLU A C 1
ATOM 677 O O . GLU A 1 86 ? -11.916 2.719 19.383 1.00 87.38 86 GLU A O 1
ATOM 682 N N . SER A 1 87 ? -11.386 4.563 20.547 1.00 88.75 87 SER A N 1
ATOM 683 C CA . SER A 1 87 ? -10.608 5.175 19.462 1.00 88.75 87 SER A CA 1
ATOM 684 C C . SER A 1 87 ? -9.296 4.440 19.156 1.00 88.75 87 SER A C 1
ATOM 686 O O . SER A 1 87 ? -8.732 4.611 18.072 1.00 88.75 87 SER A O 1
ATOM 688 N N . GLN A 1 88 ? -8.799 3.617 20.088 1.00 87.31 88 GLN A N 1
ATOM 689 C CA . GLN A 1 88 ? -7.586 2.821 19.905 1.00 87.31 88 GLN A CA 1
ATOM 690 C C . GLN A 1 88 ? -7.899 1.538 19.129 1.00 87.31 88 GLN A C 1
ATOM 692 O O . GLN A 1 88 ? -8.131 0.469 19.696 1.00 87.31 88 GLN A O 1
ATOM 697 N N . ILE A 1 89 ? -7.883 1.645 17.801 1.00 87.31 89 ILE A N 1
ATOM 698 C CA . ILE A 1 89 ? -8.102 0.514 16.899 1.00 87.31 89 ILE A CA 1
ATOM 699 C C . ILE A 1 89 ? -6.780 -0.215 16.653 1.00 87.31 89 ILE A C 1
ATOM 701 O O . ILE A 1 89 ? -5.818 0.349 16.136 1.00 87.31 89 ILE A O 1
ATOM 705 N N . SER A 1 90 ? -6.746 -1.502 16.985 1.00 90.81 90 SER A N 1
ATOM 706 C CA . SER A 1 90 ? -5.647 -2.403 16.637 1.00 90.81 90 SER A CA 1
ATOM 707 C C . SER A 1 90 ? -5.845 -3.014 15.250 1.00 90.81 90 SER A C 1
ATOM 709 O O . SER A 1 90 ? -6.971 -3.292 14.833 1.00 90.81 90 SER A O 1
ATOM 711 N N . LEU A 1 91 ? -4.744 -3.333 14.560 1.00 94.81 91 LEU A N 1
ATOM 712 C CA . LEU A 1 91 ? -4.788 -3.981 13.244 1.00 94.81 91 LEU A CA 1
ATOM 713 C C . LEU A 1 91 ? -5.652 -5.253 13.233 1.00 94.81 91 LEU A C 1
ATOM 715 O O . LEU A 1 91 ? -6.366 -5.513 12.273 1.00 94.81 91 LEU A O 1
ATOM 719 N N . LEU A 1 92 ? -5.617 -6.041 14.312 1.00 96.56 92 LEU A N 1
ATOM 720 C CA . LEU A 1 92 ? -6.355 -7.304 14.405 1.00 96.56 92 LEU A CA 1
ATOM 721 C C . LEU A 1 92 ? -7.883 -7.136 14.422 1.00 96.56 92 LEU A C 1
ATOM 723 O O . LEU A 1 92 ? -8.580 -8.128 14.208 1.00 96.56 92 LEU A O 1
ATOM 727 N N . GLN A 1 93 ? -8.392 -5.931 14.688 1.00 94.62 93 GLN A N 1
ATOM 728 C CA . GLN A 1 93 ? -9.823 -5.615 14.627 1.00 94.62 93 GLN A CA 1
ATOM 729 C C . GLN A 1 93 ? -10.287 -5.264 13.207 1.00 94.62 93 GLN A C 1
ATOM 731 O O . GLN A 1 93 ? -11.487 -5.253 12.947 1.00 94.62 93 GLN A O 1
ATOM 736 N N . LEU A 1 94 ? -9.359 -4.990 12.287 1.00 95.62 94 LEU A N 1
ATOM 737 C CA . LEU A 1 94 ? -9.677 -4.633 10.910 1.00 95.62 94 LEU A CA 1
ATOM 738 C C . LEU A 1 94 ? -9.851 -5.885 10.041 1.00 95.62 94 LEU A C 1
ATOM 740 O O . LEU A 1 94 ? -9.221 -6.920 10.258 1.00 95.62 94 LEU A O 1
ATOM 744 N N . SER A 1 95 ? -10.710 -5.801 9.025 1.00 97.56 95 SER A N 1
ATOM 745 C CA . SER A 1 95 ? -10.843 -6.862 8.021 1.00 97.56 95 SER A CA 1
ATOM 746 C C . SER A 1 95 ? -9.635 -6.858 7.086 1.00 97.56 95 SER A C 1
ATOM 748 O O . SER A 1 95 ? -9.292 -5.823 6.519 1.00 97.56 95 SER A O 1
ATOM 750 N N . THR A 1 96 ? -9.024 -8.024 6.853 1.00 98.31 96 THR A N 1
ATOM 751 C CA . THR A 1 96 ? -7.870 -8.146 5.943 1.00 98.31 96 THR A CA 1
ATOM 752 C C . THR A 1 96 ? -8.217 -7.756 4.508 1.00 98.31 96 THR A C 1
ATOM 754 O O . THR A 1 96 ? -7.365 -7.221 3.801 1.00 98.31 96 THR A O 1
ATOM 757 N N . ILE A 1 97 ? -9.459 -8.016 4.087 1.00 97.25 97 ILE A N 1
ATOM 758 C CA . ILE A 1 97 ? -9.975 -7.670 2.756 1.00 97.25 97 ILE A CA 1
ATOM 759 C C . ILE A 1 97 ? -10.159 -6.158 2.648 1.00 97.25 97 ILE A C 1
ATOM 761 O O . ILE A 1 97 ? -9.727 -5.556 1.668 1.00 97.25 97 ILE A O 1
ATOM 765 N N . GLU A 1 98 ? -10.746 -5.536 3.674 1.00 96.06 98 GLU A N 1
ATOM 766 C CA . GLU A 1 98 ? -10.985 -4.090 3.674 1.00 96.06 98 GLU A CA 1
ATOM 767 C C . GLU A 1 98 ? -9.660 -3.323 3.692 1.00 96.06 98 GLU A C 1
ATOM 769 O O . GLU A 1 98 ? -9.470 -2.398 2.911 1.00 96.06 98 GLU A O 1
ATOM 774 N N . VAL A 1 99 ? -8.691 -3.759 4.506 1.00 97.94 99 VAL A N 1
ATOM 775 C CA . VAL A 1 99 ? -7.354 -3.150 4.530 1.00 97.94 99 VAL A CA 1
ATOM 776 C C . VAL A 1 99 ? -6.686 -3.248 3.156 1.00 97.94 99 VAL A C 1
ATOM 778 O O . VAL A 1 99 ? -6.210 -2.240 2.639 1.00 97.94 99 VAL A O 1
ATOM 781 N N . ALA A 1 100 ? -6.684 -4.426 2.525 1.00 98.19 100 ALA A N 1
ATOM 782 C CA . ALA A 1 100 ? -6.113 -4.594 1.186 1.00 98.19 100 ALA A CA 1
ATOM 783 C C . ALA A 1 100 ? -6.837 -3.747 0.124 1.00 98.19 100 ALA A C 1
ATOM 785 O O . ALA A 1 100 ? -6.194 -3.171 -0.757 1.00 98.19 100 ALA A O 1
ATOM 786 N N . THR A 1 101 ? -8.160 -3.630 0.233 1.00 96.25 101 THR A N 1
ATOM 787 C CA . THR A 1 101 ? -9.003 -2.801 -0.635 1.00 96.25 101 THR A CA 1
ATOM 788 C C . THR A 1 101 ? -8.643 -1.326 -0.510 1.00 96.25 101 THR A C 1
ATOM 790 O O . THR A 1 101 ? -8.360 -0.685 -1.520 1.00 96.25 101 THR A O 1
ATOM 793 N N . GLN A 1 102 ? -8.553 -0.798 0.713 1.00 96.25 102 GLN A N 1
ATOM 794 C CA . GLN A 1 102 ? -8.199 0.602 0.953 1.00 96.25 102 GLN A CA 1
ATOM 795 C C . GLN A 1 102 ? -6.758 0.923 0.530 1.00 96.25 102 GLN A C 1
ATOM 797 O O . GLN A 1 102 ? -6.527 1.951 -0.110 1.00 96.25 102 GLN A O 1
ATOM 802 N N . LEU A 1 103 ? -5.796 0.027 0.799 1.00 97.50 103 LEU A N 1
ATOM 803 C CA . LEU A 1 103 ? -4.424 0.159 0.288 1.00 97.50 103 LEU A CA 1
ATOM 804 C C . LEU A 1 103 ? -4.413 0.218 -1.244 1.00 97.50 103 LEU A C 1
ATOM 806 O O . LEU A 1 103 ? -3.755 1.071 -1.836 1.00 97.50 103 LEU A O 1
ATOM 810 N N . SER A 1 104 ? -5.185 -0.652 -1.897 1.00 96.69 104 SER A N 1
ATOM 811 C CA . SER A 1 104 ? -5.273 -0.701 -3.358 1.00 96.69 104 SER A CA 1
ATOM 812 C C . SER A 1 104 ? -5.944 0.535 -3.943 1.00 96.69 104 SER A C 1
ATOM 814 O O . SER A 1 104 ? -5.435 1.085 -4.913 1.00 96.69 104 SER A O 1
ATOM 816 N N . MET A 1 105 ? -7.023 1.031 -3.336 1.00 94.50 105 MET A N 1
ATOM 817 C CA . MET A 1 105 ? -7.677 2.273 -3.753 1.00 94.50 105 MET A CA 1
ATOM 818 C C . MET A 1 105 ? -6.721 3.465 -3.676 1.00 94.50 105 MET A C 1
ATOM 820 O O . MET A 1 105 ? -6.535 4.163 -4.674 1.00 94.50 105 MET A O 1
ATOM 824 N N . ARG A 1 106 ? -6.057 3.654 -2.527 1.00 95.12 106 ARG A N 1
ATOM 825 C CA . ARG A 1 106 ? -5.084 4.736 -2.316 1.00 95.12 106 ARG A CA 1
ATOM 826 C C . ARG A 1 106 ? -3.926 4.652 -3.310 1.00 95.12 106 ARG A C 1
ATOM 828 O O . ARG A 1 106 ? -3.557 5.648 -3.930 1.00 95.12 106 ARG A O 1
ATOM 835 N N . ASN A 1 107 ? -3.357 3.463 -3.480 1.00 96.44 107 ASN A N 1
ATOM 836 C CA . ASN A 1 107 ? -2.193 3.277 -4.341 1.00 96.44 107 ASN A CA 1
ATOM 837 C C . ASN A 1 107 ? -2.554 3.414 -5.815 1.00 96.44 107 ASN A C 1
ATOM 839 O O . ASN A 1 107 ? -1.769 3.965 -6.583 1.00 96.44 107 ASN A O 1
ATOM 843 N N . PHE A 1 108 ? -3.749 2.970 -6.204 1.00 95.62 108 PHE A N 1
ATOM 844 C CA . PHE A 1 108 ? -4.259 3.170 -7.549 1.00 95.62 108 PHE A CA 1
ATOM 845 C C . PHE A 1 108 ? -4.477 4.652 -7.851 1.00 95.62 108 PHE A C 1
ATOM 847 O O . PHE A 1 108 ? -4.079 5.099 -8.921 1.00 95.62 108 PHE A O 1
ATOM 854 N N . GLU A 1 109 ? -5.061 5.414 -6.921 1.00 93.69 109 GLU A N 1
ATOM 855 C CA . GLU A 1 109 ? -5.264 6.860 -7.066 1.00 93.69 109 GLU A CA 1
ATOM 856 C C . GLU A 1 109 ? -3.939 7.608 -7.260 1.00 93.69 109 GLU A C 1
ATOM 858 O O . GLU A 1 109 ? -3.827 8.452 -8.148 1.00 93.69 109 GLU A O 1
ATOM 863 N N . LEU A 1 110 ? -2.908 7.259 -6.487 1.00 94.00 110 LEU A N 1
ATOM 864 C CA . LEU A 1 110 ? -1.570 7.820 -6.674 1.00 94.00 110 LEU A CA 1
ATOM 865 C C . LEU A 1 110 ? -0.977 7.424 -8.028 1.00 94.00 110 LEU A C 1
ATOM 867 O O . LEU A 1 110 ? -0.496 8.289 -8.753 1.00 94.00 110 LEU A O 1
ATOM 871 N N . PHE A 1 111 ? -1.048 6.138 -8.384 1.00 95.88 111 PHE A N 1
ATOM 872 C CA . PHE A 1 111 ? -0.469 5.600 -9.614 1.00 95.88 111 PHE A CA 1
ATOM 873 C C . PHE A 1 111 ? -1.102 6.189 -10.880 1.00 95.88 111 PHE A C 1
ATOM 875 O O . PHE A 1 111 ? -0.390 6.598 -11.794 1.00 95.88 111 PHE A O 1
ATOM 882 N N . ARG A 1 112 ? -2.436 6.271 -10.939 1.00 93.81 112 ARG A N 1
ATOM 883 C CA . ARG A 1 112 ? -3.159 6.763 -12.123 1.00 93.81 112 ARG A CA 1
ATOM 884 C C . ARG A 1 112 ? -2.929 8.246 -12.416 1.00 93.81 112 ARG A C 1
ATOM 886 O O . ARG A 1 112 ? -3.212 8.678 -13.526 1.00 93.81 112 ARG A O 1
ATOM 893 N N . ASN A 1 113 ? -2.502 9.009 -11.411 1.00 93.38 113 ASN A N 1
ATOM 894 C CA . ASN A 1 113 ? -2.264 10.447 -11.510 1.00 93.38 113 ASN A CA 1
ATOM 895 C C . ASN A 1 113 ? -0.810 10.770 -11.886 1.00 93.38 113 ASN A C 1
ATOM 897 O O . ASN A 1 113 ? -0.456 11.943 -11.972 1.00 93.38 113 ASN A O 1
ATOM 901 N N . ILE A 1 114 ? 0.043 9.757 -12.076 1.00 94.19 114 ILE A N 1
ATOM 902 C CA . ILE A 1 114 ? 1.410 9.966 -12.545 1.00 94.19 114 ILE A CA 1
ATOM 903 C C . ILE A 1 114 ? 1.375 10.290 -14.035 1.00 94.19 114 ILE A C 1
ATOM 905 O O . ILE A 1 114 ? 0.990 9.456 -14.859 1.00 94.19 114 ILE A O 1
ATOM 909 N N . GLU A 1 115 ? 1.837 11.482 -14.389 1.00 93.06 115 GLU A N 1
ATOM 910 C CA . GLU A 1 115 ? 1.932 11.882 -15.787 1.00 93.06 115 GLU A CA 1
ATOM 911 C C . GLU A 1 115 ? 3.139 11.216 -16.473 1.00 93.06 115 GLU A C 1
ATOM 913 O O . GLU A 1 115 ? 4.216 11.106 -15.875 1.00 93.06 115 GLU A O 1
ATOM 918 N N . PRO A 1 116 ? 3.037 10.826 -17.760 1.00 93.38 116 PRO A N 1
ATOM 919 C CA . PRO A 1 116 ? 4.163 10.279 -18.521 1.00 93.38 116 PRO A CA 1
ATOM 920 C C . PRO A 1 116 ? 5.429 11.144 -18.469 1.00 93.38 116 PRO A C 1
ATOM 922 O O . PRO A 1 116 ? 6.542 10.619 -18.472 1.00 93.38 116 PRO A O 1
ATOM 925 N N . THR A 1 117 ? 5.269 12.468 -18.406 1.00 92.62 117 THR A N 1
ATOM 926 C CA . THR A 1 117 ? 6.379 13.421 -18.305 1.00 92.62 117 THR A CA 1
ATOM 927 C C . THR A 1 117 ? 7.117 13.330 -16.975 1.00 92.62 117 THR A C 1
ATOM 929 O O . THR A 1 117 ? 8.322 13.542 -16.965 1.00 92.62 117 THR A O 1
ATOM 932 N N . GLU A 1 118 ? 6.462 12.940 -15.875 1.00 94.75 118 GLU A N 1
ATOM 933 C CA . GLU A 1 118 ? 7.134 12.776 -14.577 1.00 94.75 118 GLU A CA 1
ATOM 934 C C . GLU A 1 118 ? 8.194 11.669 -14.627 1.00 94.75 118 GLU A C 1
ATOM 936 O O . GLU A 1 118 ? 9.271 11.827 -14.051 1.00 94.75 118 GLU A O 1
ATOM 941 N N . TYR A 1 119 ? 7.922 10.578 -15.355 1.00 95.00 119 TYR A N 1
ATOM 942 C CA . TYR A 1 119 ? 8.901 9.513 -15.593 1.00 95.00 119 TYR A CA 1
ATOM 943 C C . TYR A 1 119 ? 10.095 10.012 -16.407 1.00 95.00 119 TYR A C 1
ATOM 945 O O . TYR A 1 119 ? 11.228 9.649 -16.109 1.00 95.00 119 TYR A O 1
ATOM 953 N N . ILE A 1 120 ? 9.857 10.836 -17.432 1.00 93.81 120 ILE A N 1
ATOM 954 C CA . ILE A 1 120 ? 10.925 11.416 -18.258 1.00 93.81 120 ILE A CA 1
ATOM 955 C C . ILE A 1 120 ? 11.780 12.372 -17.425 1.00 93.81 120 ILE A C 1
ATOM 957 O O . ILE A 1 120 ? 13.006 12.269 -17.444 1.00 93.81 120 ILE A O 1
ATOM 961 N N . ASP A 1 121 ? 11.138 13.261 -16.669 1.00 93.00 121 ASP A N 1
ATOM 962 C CA . ASP A 1 121 ? 11.810 14.241 -15.825 1.00 93.00 121 ASP A CA 1
ATOM 963 C C . ASP A 1 121 ? 12.679 13.557 -14.759 1.00 93.00 121 ASP A C 1
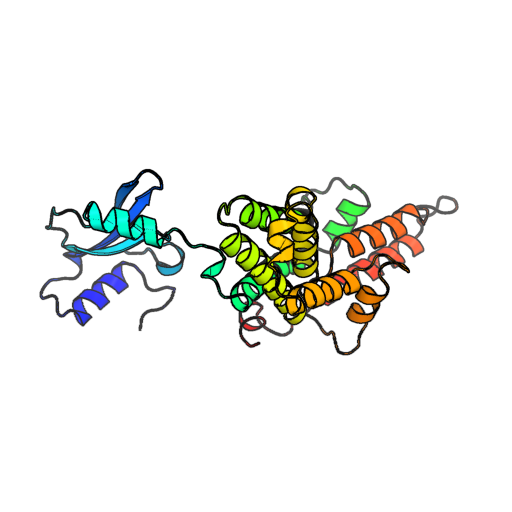ATOM 965 O O . ASP A 1 121 ? 13.843 13.931 -14.593 1.00 93.00 121 ASP A O 1
ATOM 969 N N . ASP A 1 122 ? 12.169 12.514 -14.086 1.00 92.81 122 ASP A N 1
ATOM 970 C CA . ASP A 1 122 ? 12.969 11.746 -13.123 1.00 92.81 122 ASP A CA 1
ATOM 971 C C . ASP A 1 122 ? 14.093 10.956 -13.803 1.00 92.81 122 ASP A C 1
ATOM 973 O O . ASP A 1 122 ? 15.226 10.968 -13.318 1.00 92.81 122 ASP A O 1
ATOM 977 N N . LEU A 1 123 ? 13.824 10.298 -14.933 1.00 94.69 123 LEU A N 1
ATOM 978 C CA . LEU A 1 123 ? 14.805 9.452 -15.613 1.00 94.69 123 LEU A CA 1
ATOM 979 C C . LEU A 1 123 ? 15.994 10.259 -16.147 1.00 94.69 123 LEU A C 1
ATOM 981 O O . LEU A 1 123 ? 17.140 9.855 -15.971 1.00 94.69 123 LEU A O 1
ATOM 985 N N . PHE A 1 124 ? 15.728 11.413 -16.762 1.00 92.62 124 PHE A N 1
ATOM 986 C CA . PHE A 1 124 ? 16.750 12.295 -17.338 1.00 92.62 124 PHE A CA 1
ATOM 987 C C . PHE A 1 124 ? 17.250 13.370 -16.359 1.00 92.62 124 PHE A C 1
ATOM 989 O O . PHE A 1 124 ? 18.072 14.204 -16.739 1.00 92.62 124 PHE A O 1
ATOM 996 N N . LYS A 1 125 ? 16.769 13.362 -15.106 1.00 90.50 125 LYS A N 1
ATOM 997 C CA . LYS A 1 125 ? 17.120 14.338 -14.056 1.00 90.50 125 LYS A CA 1
ATOM 998 C C . LYS A 1 125 ? 16.899 15.789 -14.501 1.00 90.50 125 LYS A C 1
ATOM 1000 O O . LYS A 1 125 ? 17.706 16.679 -14.223 1.00 90.50 125 LYS A O 1
ATOM 1005 N N . LEU A 1 126 ? 15.791 16.026 -15.201 1.00 89.38 126 LEU A N 1
ATOM 1006 C CA . LEU A 1 126 ? 15.440 17.338 -15.734 1.00 89.38 126 LEU A CA 1
ATOM 1007 C C . LEU A 1 126 ? 14.912 18.250 -14.620 1.00 89.38 126 LEU A C 1
ATOM 1009 O O . LEU A 1 126 ? 14.171 17.832 -13.731 1.00 89.38 126 LEU A O 1
ATOM 1013 N N . LYS A 1 127 ? 15.274 19.536 -14.679 1.00 79.62 127 LYS A N 1
ATOM 1014 C CA . LYS A 1 127 ? 14.707 20.567 -13.800 1.00 79.62 127 LYS A CA 1
ATOM 1015 C C . LYS A 1 127 ? 13.365 21.029 -14.373 1.00 79.62 127 LYS A C 1
ATOM 1017 O O . LYS A 1 127 ? 13.319 21.947 -15.188 1.00 79.62 127 LYS A O 1
ATOM 1022 N N . SER A 1 128 ? 12.289 20.368 -13.967 1.00 69.06 128 SER A N 1
ATOM 1023 C CA . SER A 1 128 ? 10.916 20.679 -14.377 1.00 69.06 128 SER A CA 1
ATOM 1024 C C . SER A 1 128 ? 10.268 21.750 -13.490 1.00 69.06 128 SER A C 1
ATOM 1026 O O . SER A 1 128 ? 10.576 21.850 -12.303 1.00 69.06 128 SER A O 1
ATOM 1028 N N . LYS A 1 129 ? 9.350 22.551 -14.056 1.00 64.88 129 LYS A N 1
ATOM 1029 C CA . LYS A 1 129 ? 8.502 23.492 -13.289 1.00 64.88 129 LYS A CA 1
ATOM 1030 C C . LYS A 1 129 ? 7.457 22.763 -12.437 1.00 64.88 129 LYS A C 1
ATOM 1032 O O . LYS A 1 129 ? 7.018 23.297 -11.422 1.00 64.88 129 LYS A O 1
ATOM 1037 N N . PHE A 1 130 ? 7.068 21.560 -12.852 1.00 62.22 130 PHE A N 1
ATOM 1038 C CA . PHE A 1 130 ? 6.091 20.716 -12.181 1.00 62.22 130 PHE A CA 1
ATOM 1039 C C . PHE A 1 130 ? 6.867 19.564 -11.549 1.00 62.22 130 PHE A C 1
ATOM 1041 O O . PHE A 1 130 ? 7.111 18.547 -12.186 1.00 62.22 130 PHE A O 1
ATOM 1048 N N . ASN A 1 131 ? 7.355 19.772 -10.322 1.00 67.31 131 ASN A N 1
ATOM 1049 C CA . ASN A 1 131 ? 8.051 18.747 -9.538 1.00 67.31 131 ASN A CA 1
ATOM 1050 C C . ASN A 1 131 ? 7.337 17.390 -9.692 1.00 67.31 131 ASN A C 1
ATOM 1052 O O . ASN A 1 131 ? 6.119 17.380 -9.535 1.00 67.31 131 ASN A O 1
ATOM 1056 N N . CYS A 1 132 ? 8.068 16.294 -9.968 1.00 80.38 132 CYS A N 1
ATOM 1057 C CA . CYS A 1 132 ? 7.567 14.912 -10.140 1.00 80.38 132 CYS A CA 1
ATOM 1058 C C . CYS A 1 132 ? 6.857 14.375 -8.879 1.00 80.38 132 CYS A C 1
ATOM 1060 O O . CYS A 1 132 ? 7.349 13.479 -8.190 1.00 80.38 132 CYS A O 1
ATOM 1062 N N . ALA A 1 133 ? 5.765 15.018 -8.485 1.00 87.75 133 ALA A N 1
ATOM 1063 C CA . ALA A 1 133 ? 5.172 14.916 -7.171 1.00 87.75 133 ALA A CA 1
ATOM 1064 C C . ALA A 1 133 ? 4.379 13.622 -7.030 1.00 87.75 133 ALA A C 1
ATOM 1066 O O . ALA A 1 133 ? 4.448 13.002 -5.973 1.00 87.75 133 ALA A O 1
ATOM 1067 N N . ASN A 1 134 ? 3.653 13.198 -8.066 1.00 92.06 134 ASN A N 1
ATOM 1068 C CA . ASN A 1 134 ? 2.857 11.976 -8.001 1.00 92.06 134 ASN A CA 1
ATOM 1069 C C . ASN A 1 134 ? 3.765 10.754 -8.101 1.00 92.06 134 ASN A C 1
ATOM 1071 O O . ASN A 1 134 ? 3.617 9.826 -7.306 1.00 92.06 134 ASN A O 1
ATOM 1075 N N . LEU A 1 135 ? 4.770 10.799 -8.985 1.00 93.31 135 LEU A N 1
ATOM 1076 C CA . LEU A 1 135 ? 5.773 9.741 -9.096 1.00 93.31 135 LEU A CA 1
ATOM 1077 C C . LEU A 1 135 ? 6.515 9.520 -7.769 1.00 93.31 135 LEU A C 1
ATOM 1079 O O . LEU A 1 135 ? 6.595 8.390 -7.291 1.00 93.31 135 LEU A O 1
ATOM 1083 N N . LYS A 1 136 ? 7.003 10.598 -7.136 1.00 92.75 136 LYS A N 1
ATOM 1084 C CA . LYS A 1 136 ? 7.694 10.518 -5.837 1.00 92.75 136 LYS A CA 1
ATOM 1085 C C . LYS A 1 136 ? 6.780 10.023 -4.720 1.00 92.75 136 LYS A C 1
ATOM 1087 O O . LYS A 1 136 ? 7.178 9.139 -3.970 1.00 92.75 136 LYS A O 1
ATOM 1092 N N . LYS A 1 137 ? 5.542 10.525 -4.641 1.00 94.25 137 LYS A N 1
ATOM 1093 C CA . LYS A 1 137 ? 4.556 10.028 -3.666 1.00 94.25 137 LYS A CA 1
ATOM 1094 C C . LYS A 1 137 ? 4.312 8.529 -3.836 1.00 94.25 137 LYS A C 1
ATOM 1096 O O . LYS A 1 137 ? 4.260 7.812 -2.844 1.00 94.25 137 LYS A O 1
ATOM 1101 N N . PHE A 1 138 ? 4.174 8.049 -5.071 1.00 95.31 138 PHE A N 1
ATOM 1102 C CA . PHE A 1 138 ? 3.976 6.626 -5.342 1.00 95.31 138 PHE A CA 1
ATOM 1103 C C . PHE A 1 138 ? 5.216 5.782 -5.006 1.00 95.31 138 PHE A C 1
ATOM 1105 O O . PHE A 1 138 ? 5.081 4.682 -4.474 1.00 95.31 138 PHE A O 1
ATOM 1112 N N . GLU A 1 139 ? 6.423 6.305 -5.241 1.00 94.06 139 GLU A N 1
ATOM 1113 C CA . GLU A 1 139 ? 7.673 5.667 -4.811 1.00 94.06 139 GLU A CA 1
ATOM 1114 C C . GLU A 1 139 ? 7.756 5.533 -3.280 1.00 94.06 139 GLU A C 1
ATOM 1116 O O . GLU A 1 139 ? 8.115 4.477 -2.757 1.00 94.06 139 GLU A O 1
ATOM 1121 N N . GLU A 1 140 ? 7.377 6.582 -2.549 1.00 95.31 140 GLU A N 1
ATOM 1122 C CA . GLU A 1 140 ? 7.416 6.616 -1.084 1.00 95.31 140 GLU A CA 1
ATOM 1123 C C . GLU A 1 140 ? 6.456 5.614 -0.430 1.00 95.31 140 GLU A C 1
ATOM 1125 O O . GLU A 1 140 ? 6.757 5.095 0.648 1.00 95.31 140 GLU A O 1
ATOM 1130 N N . VAL A 1 141 ? 5.327 5.306 -1.077 1.00 95.62 141 VAL A N 1
ATOM 1131 C CA . VAL A 1 141 ? 4.302 4.390 -0.551 1.00 95.62 141 VAL A CA 1
ATOM 1132 C C . VAL A 1 141 ? 4.874 3.021 -0.192 1.00 95.62 141 VAL A C 1
ATOM 1134 O O . VAL A 1 141 ? 4.547 2.501 0.873 1.00 95.62 141 VAL A O 1
ATOM 1137 N N . ILE A 1 142 ? 5.757 2.446 -1.020 1.00 95.38 142 ILE A N 1
ATOM 1138 C CA . ILE A 1 142 ? 6.349 1.127 -0.727 1.00 95.38 142 ILE A CA 1
ATOM 1139 C C . ILE A 1 142 ? 7.103 1.166 0.595 1.00 95.38 142 ILE A C 1
ATOM 1141 O O . ILE A 1 142 ? 6.947 0.268 1.421 1.00 95.38 142 ILE A O 1
ATOM 1145 N N . ASN A 1 143 ? 7.910 2.206 0.809 1.00 96.12 143 ASN A N 1
ATOM 1146 C CA . ASN A 1 143 ? 8.687 2.350 2.034 1.00 96.12 143 ASN A CA 1
ATOM 1147 C C . ASN A 1 143 ? 7.766 2.585 3.234 1.00 96.12 143 ASN A C 1
ATOM 1149 O O . ASN A 1 143 ? 7.945 1.945 4.268 1.00 96.12 143 ASN A O 1
ATOM 1153 N N . GLN A 1 144 ? 6.752 3.444 3.089 1.00 98.06 144 GLN A N 1
ATOM 1154 C CA . GLN A 1 144 ? 5.758 3.694 4.137 1.00 98.06 144 GLN A CA 1
ATOM 1155 C C . GLN A 1 144 ? 5.059 2.400 4.568 1.00 98.06 144 GLN A C 1
ATOM 1157 O O . GLN A 1 144 ? 5.012 2.099 5.757 1.00 98.06 144 GLN A O 1
ATOM 1162 N N . GLU A 1 145 ? 4.565 1.608 3.615 1.00 98.44 145 GLU A N 1
ATOM 1163 C CA . GLU A 1 145 ? 3.879 0.345 3.898 1.00 98.44 145 GLU A CA 1
ATOM 1164 C C . GLU A 1 145 ? 4.834 -0.710 4.472 1.00 98.44 145 GLU A C 1
ATOM 1166 O O . GLU A 1 145 ? 4.498 -1.377 5.449 1.00 98.44 145 GLU A O 1
ATOM 1171 N N . THR A 1 146 ? 6.055 -0.808 3.938 1.00 98.56 146 THR A N 1
ATOM 1172 C CA . THR A 1 146 ? 7.104 -1.713 4.441 1.00 98.56 146 THR A CA 1
ATOM 1173 C C . THR A 1 146 ? 7.410 -1.438 5.916 1.00 98.56 146 THR A C 1
ATOM 1175 O O . THR A 1 146 ? 7.414 -2.355 6.744 1.00 98.56 146 THR A O 1
ATOM 1178 N N . PHE A 1 147 ? 7.647 -0.172 6.272 1.00 98.62 147 PHE A N 1
ATOM 1179 C CA . PHE A 1 147 ? 7.946 0.216 7.650 1.00 98.62 147 PHE A CA 1
ATOM 1180 C C . PHE A 1 147 ? 6.718 0.197 8.558 1.00 98.62 147 PHE A C 1
ATOM 1182 O O . PHE A 1 147 ? 6.871 -0.061 9.754 1.00 98.62 147 PHE A O 1
ATOM 1189 N N . TRP A 1 148 ? 5.515 0.410 8.024 1.00 98.50 148 TRP A N 1
ATOM 1190 C CA . TRP A 1 148 ? 4.268 0.210 8.762 1.00 98.50 148 TRP A CA 1
ATOM 1191 C C . TRP A 1 148 ? 4.132 -1.240 9.235 1.00 98.50 148 TRP A C 1
ATOM 1193 O O . TRP A 1 148 ? 3.955 -1.459 10.433 1.00 98.50 148 TRP A O 1
ATOM 1203 N N . VAL A 1 149 ? 4.337 -2.226 8.351 1.00 98.81 149 VAL A N 1
ATOM 1204 C CA . VAL A 1 149 ? 4.300 -3.654 8.723 1.00 98.81 149 VAL A CA 1
ATOM 1205 C C . VAL A 1 149 ? 5.256 -3.963 9.872 1.00 98.81 149 VAL A C 1
ATOM 1207 O O . VAL A 1 149 ? 4.861 -4.564 10.873 1.00 98.81 149 VAL A O 1
ATOM 1210 N N . ALA A 1 150 ? 6.512 -3.525 9.761 1.00 98.62 150 ALA A N 1
ATOM 1211 C CA . ALA A 1 150 ? 7.491 -3.750 10.817 1.00 98.62 150 ALA A CA 1
ATOM 1212 C C . ALA A 1 150 ? 7.118 -3.026 12.118 1.00 98.62 150 ALA A C 1
ATOM 1214 O O . ALA A 1 150 ? 7.245 -3.607 13.195 1.00 98.62 150 ALA A O 1
ATOM 1215 N N . SER A 1 151 ? 6.628 -1.789 12.032 1.00 98.38 151 SER A N 1
ATOM 1216 C CA . SER A 1 151 ? 6.232 -0.998 13.201 1.00 98.38 151 SER A CA 1
ATOM 1217 C C . SER A 1 151 ? 5.086 -1.650 13.972 1.00 98.38 151 SER A C 1
ATOM 1219 O O . SER A 1 151 ? 5.184 -1.779 15.190 1.00 98.38 151 SER A O 1
ATOM 1221 N N . GLU A 1 152 ? 4.042 -2.113 13.282 1.00 98.00 152 GLU A N 1
ATOM 1222 C CA . GLU A 1 152 ? 2.899 -2.803 13.899 1.00 98.00 152 GLU A CA 1
ATOM 1223 C C . GLU A 1 152 ? 3.328 -4.081 14.628 1.00 98.00 152 GLU A C 1
ATOM 1225 O O . GLU A 1 152 ? 2.926 -4.335 15.763 1.00 98.00 152 GLU A O 1
ATOM 1230 N N . ILE A 1 153 ? 4.207 -4.876 14.011 1.00 98.50 153 ILE A N 1
ATOM 1231 C CA . ILE A 1 153 ? 4.706 -6.119 14.613 1.00 98.50 153 ILE A CA 1
ATOM 1232 C C . ILE A 1 153 ? 5.586 -5.828 15.833 1.00 98.50 153 ILE A C 1
ATOM 1234 O O . ILE A 1 153 ? 5.467 -6.505 16.854 1.00 98.50 153 ILE A O 1
ATOM 1238 N N . LEU A 1 154 ? 6.490 -4.852 15.735 1.00 98.25 154 LEU A N 1
ATOM 1239 C CA . LEU A 1 154 ? 7.481 -4.574 16.779 1.00 98.25 154 LEU A CA 1
ATOM 1240 C C . LEU A 1 154 ? 6.899 -3.832 17.986 1.00 98.25 154 LEU A C 1
ATOM 1242 O O . LEU A 1 154 ? 7.457 -3.945 19.076 1.00 98.25 154 LEU A O 1
ATOM 1246 N N . ARG A 1 155 ? 5.790 -3.102 17.816 1.00 96.88 155 ARG A N 1
ATOM 1247 C CA . ARG A 1 155 ? 5.071 -2.448 18.922 1.00 96.88 155 ARG A CA 1
ATOM 1248 C C . ARG A 1 155 ? 4.290 -3.437 19.792 1.00 96.88 155 ARG A C 1
ATOM 1250 O O . ARG A 1 155 ? 4.060 -3.154 20.964 1.00 96.88 155 ARG A O 1
ATOM 1257 N N . GLU A 1 156 ? 3.901 -4.595 19.257 1.00 97.31 156 GLU A N 1
ATOM 1258 C CA . GLU A 1 156 ? 3.149 -5.602 20.009 1.00 97.31 156 GLU A CA 1
ATOM 1259 C C . GLU A 1 156 ? 4.070 -6.454 20.896 1.00 97.31 156 GLU A C 1
ATOM 1261 O O . GLU A 1 156 ? 4.858 -7.293 20.438 1.00 97.31 156 GLU A O 1
ATOM 1266 N N . THR A 1 157 ? 3.933 -6.273 22.207 1.00 96.31 157 THR A N 1
ATOM 1267 C CA . THR A 1 157 ? 4.746 -6.956 23.216 1.00 96.31 157 THR A CA 1
ATOM 1268 C C . THR A 1 157 ? 4.311 -8.410 23.406 1.00 96.31 157 THR A C 1
ATOM 1270 O O . THR A 1 157 ? 5.156 -9.298 23.578 1.00 96.31 157 THR A O 1
ATOM 1273 N N . ASN A 1 158 ? 3.014 -8.707 23.288 1.00 97.44 158 ASN A N 1
ATOM 1274 C CA . ASN A 1 158 ? 2.482 -10.049 23.467 1.00 97.44 158 ASN A CA 1
ATOM 1275 C C . ASN A 1 158 ? 2.815 -10.943 22.265 1.00 97.44 158 ASN A C 1
ATOM 1277 O O . ASN A 1 158 ? 2.337 -10.744 21.151 1.00 97.44 158 ASN A O 1
ATOM 1281 N N . GLN A 1 159 ? 3.583 -12.006 22.503 1.00 97.88 159 GLN A N 1
ATOM 1282 C CA . GLN A 1 159 ? 4.060 -12.905 21.449 1.00 97.88 159 GLN A CA 1
ATOM 1283 C C . GLN A 1 159 ? 2.939 -13.562 20.628 1.00 97.88 159 GLN A C 1
ATOM 1285 O O . GLN A 1 159 ? 3.060 -13.677 19.409 1.00 97.88 159 GLN A O 1
ATOM 1290 N N . LEU A 1 160 ? 1.848 -13.993 21.269 1.00 98.06 160 LEU A N 1
ATOM 1291 C CA . LEU A 1 160 ? 0.735 -14.628 20.559 1.00 98.06 160 LEU A CA 1
ATOM 1292 C C . LEU A 1 160 ? -0.028 -13.619 19.699 1.00 98.06 160 LEU A C 1
ATOM 1294 O O . LEU A 1 160 ? -0.390 -13.943 18.568 1.00 98.06 160 LEU A O 1
ATOM 1298 N N . LYS A 1 161 ? -0.253 -12.398 20.201 1.00 98.12 161 LYS A N 1
ATOM 1299 C CA . LYS A 1 161 ? -0.846 -11.315 19.403 1.00 98.12 161 LYS A CA 1
ATOM 1300 C C . LYS A 1 161 ? 0.069 -10.909 18.250 1.00 98.12 161 LYS A C 1
ATOM 1302 O O . LYS A 1 161 ? -0.401 -10.811 17.123 1.00 98.12 161 LYS A O 1
ATOM 1307 N N . ARG A 1 162 ? 1.376 -10.799 18.486 1.00 98.56 162 ARG A N 1
ATOM 1308 C CA . ARG A 1 162 ? 2.367 -10.478 17.454 1.00 98.56 162 ARG A CA 1
ATOM 1309 C C . ARG A 1 162 ? 2.400 -11.510 16.325 1.00 98.56 162 ARG A C 1
ATOM 1311 O O . ARG A 1 162 ? 2.401 -11.140 15.156 1.00 98.56 162 ARG A O 1
ATOM 1318 N N . MET A 1 163 ? 2.336 -12.805 16.645 1.00 98.62 163 MET A N 1
ATOM 1319 C CA . MET A 1 163 ? 2.175 -13.853 15.626 1.00 98.62 163 MET A CA 1
ATOM 1320 C C . MET A 1 163 ? 0.860 -13.686 14.849 1.00 98.62 163 MET A C 1
ATOM 1322 O O . MET A 1 163 ? 0.850 -13.796 13.622 1.00 98.62 163 MET A O 1
ATOM 1326 N N . LYS A 1 164 ? -0.251 -13.373 15.534 1.00 98.69 164 LYS A N 1
ATOM 1327 C CA . LYS A 1 164 ? -1.531 -13.095 14.861 1.00 98.69 164 LYS A CA 1
ATOM 1328 C C . LYS A 1 164 ? -1.418 -11.906 13.903 1.00 98.69 164 LYS A C 1
ATOM 1330 O O . LYS A 1 164 ? -2.007 -11.988 12.833 1.00 98.69 164 LYS A O 1
ATOM 1335 N N . ILE A 1 165 ? -0.653 -10.864 14.242 1.00 98.81 165 ILE A N 1
ATOM 1336 C CA . ILE A 1 165 ? -0.375 -9.712 13.366 1.00 98.81 165 ILE A CA 1
ATOM 1337 C C . ILE A 1 165 ? 0.396 -10.157 12.115 1.00 98.81 165 ILE A C 1
ATOM 1339 O O . ILE A 1 165 ? -0.028 -9.843 11.007 1.00 98.81 165 ILE A O 1
ATOM 1343 N N . ILE A 1 166 ? 1.453 -10.968 12.256 1.00 98.88 166 ILE A N 1
ATOM 1344 C CA . ILE A 1 166 ? 2.190 -11.541 11.108 1.00 98.88 166 ILE A CA 1
ATOM 1345 C C . ILE A 1 166 ? 1.241 -12.320 10.185 1.00 98.88 166 ILE A C 1
ATOM 1347 O O . ILE A 1 166 ? 1.175 -12.069 8.982 1.00 98.88 166 ILE A O 1
ATOM 1351 N N . LYS A 1 167 ? 0.441 -13.229 10.757 1.00 98.81 167 LYS A N 1
ATOM 1352 C CA . LYS A 1 167 ? -0.590 -13.982 10.027 1.00 98.81 167 LYS A CA 1
ATOM 1353 C C . LYS A 1 167 ? -1.590 -13.055 9.326 1.00 98.81 167 LYS A C 1
ATOM 1355 O O . LYS A 1 167 ? -2.040 -13.365 8.224 1.00 98.81 167 LYS A O 1
ATOM 1360 N N . HIS A 1 168 ? -1.966 -11.955 9.971 1.00 98.75 168 HIS A N 1
ATOM 1361 C CA . HIS A 1 168 ? -2.894 -10.965 9.437 1.00 98.75 168 HIS A CA 1
ATOM 1362 C C . HIS A 1 168 ? -2.300 -10.253 8.212 1.00 98.75 168 HIS A C 1
ATOM 1364 O O . HIS A 1 168 ? -2.954 -10.192 7.176 1.00 98.75 168 HIS A O 1
ATOM 1370 N N . PHE A 1 169 ? -1.032 -9.839 8.268 1.00 98.88 169 PHE A N 1
ATOM 1371 C CA . PHE A 1 169 ? -0.325 -9.261 7.121 1.00 98.88 169 PHE A CA 1
ATOM 1372 C C . PHE A 1 169 ? -0.171 -10.228 5.946 1.00 98.88 169 PHE A C 1
ATOM 1374 O O . PHE A 1 169 ? -0.383 -9.824 4.806 1.00 98.88 169 PHE A O 1
ATOM 1381 N N . ILE A 1 170 ? 0.107 -11.512 6.197 1.00 98.88 170 ILE A N 1
ATOM 1382 C CA . ILE A 1 170 ? 0.151 -12.530 5.130 1.00 98.88 170 ILE A CA 1
ATOM 1383 C C . ILE A 1 170 ? -1.198 -12.604 4.398 1.00 98.88 170 ILE A C 1
ATOM 1385 O O . ILE A 1 170 ? -1.239 -12.680 3.172 1.00 98.88 170 ILE A O 1
ATOM 1389 N N . LYS A 1 171 ? -2.316 -12.528 5.132 1.00 98.81 171 LYS A N 1
ATOM 1390 C CA . LYS A 1 171 ? -3.656 -12.471 4.530 1.00 98.81 171 LYS A CA 1
ATOM 1391 C C . LYS A 1 171 ? -3.895 -11.183 3.746 1.00 98.81 171 LYS A C 1
ATOM 1393 O O . LYS A 1 171 ? -4.417 -11.257 2.641 1.00 98.81 171 LYS A O 1
ATOM 1398 N N . ILE A 1 172 ? -3.497 -10.026 4.278 1.00 98.88 172 ILE A N 1
ATOM 1399 C CA . ILE A 1 172 ? -3.598 -8.750 3.551 1.00 98.88 172 ILE A CA 1
ATOM 1400 C C . ILE A 1 172 ? -2.811 -8.836 2.236 1.00 98.88 172 ILE A C 1
ATOM 1402 O O . ILE A 1 172 ? -3.343 -8.478 1.194 1.00 98.88 172 ILE A O 1
ATOM 1406 N N . ALA A 1 173 ? -1.591 -9.383 2.243 1.00 98.81 173 ALA A N 1
ATOM 1407 C CA . ALA A 1 173 ? -0.788 -9.553 1.031 1.00 98.81 173 ALA A CA 1
ATOM 1408 C C . ALA A 1 173 ? -1.456 -10.474 -0.010 1.00 98.81 173 ALA A C 1
ATOM 1410 O O . ALA A 1 173 ? -1.384 -10.196 -1.208 1.00 98.81 173 ALA A O 1
ATOM 1411 N N . LEU A 1 174 ? -2.141 -11.537 0.430 1.00 98.56 174 LEU A N 1
ATOM 1412 C CA . LEU A 1 174 ? -2.946 -12.390 -0.454 1.00 98.56 174 LEU A CA 1
ATOM 1413 C C . LEU A 1 174 ? -4.104 -11.607 -1.089 1.00 98.56 174 LEU A C 1
ATOM 1415 O O . LEU A 1 174 ? -4.284 -11.684 -2.301 1.00 98.56 174 LEU A O 1
ATOM 1419 N N . HIS A 1 175 ? -4.825 -10.792 -0.319 1.00 98.50 175 HIS A N 1
ATOM 1420 C CA . HIS A 1 175 ? -5.889 -9.946 -0.867 1.00 98.50 175 HIS A CA 1
ATOM 1421 C C . HIS A 1 175 ? -5.344 -8.832 -1.774 1.00 98.50 175 HIS A C 1
ATOM 1423 O O . HIS A 1 175 ? -5.930 -8.553 -2.815 1.00 98.50 175 HIS A O 1
ATOM 1429 N N . CYS A 1 176 ? -4.169 -8.262 -1.486 1.00 98.38 176 CYS A N 1
ATOM 1430 C CA . CYS A 1 176 ? -3.499 -7.336 -2.405 1.00 98.38 176 CYS A CA 1
ATOM 1431 C C . CYS A 1 176 ? -3.244 -7.991 -3.774 1.00 98.38 176 CYS A C 1
ATOM 1433 O O . CYS A 1 176 ? -3.420 -7.343 -4.805 1.00 98.38 176 CYS A O 1
ATOM 1435 N N . ARG A 1 177 ? -2.900 -9.287 -3.814 1.00 96.38 177 ARG A N 1
ATOM 1436 C CA . ARG A 1 177 ? -2.777 -10.043 -5.072 1.00 96.38 177 ARG A CA 1
ATOM 1437 C C . ARG A 1 177 ? -4.110 -10.129 -5.822 1.00 96.38 177 ARG A C 1
ATOM 1439 O O . ARG A 1 177 ? -4.126 -9.940 -7.037 1.00 96.38 177 ARG A O 1
ATOM 1446 N N . GLU A 1 178 ? -5.215 -10.381 -5.124 1.00 94.69 178 GLU A N 1
ATOM 1447 C CA . GLU A 1 178 ? -6.574 -10.422 -5.698 1.00 94.69 178 GLU A CA 1
ATOM 1448 C C . GLU A 1 178 ? -7.013 -9.048 -6.240 1.00 94.69 178 GLU A C 1
ATOM 1450 O O . GLU A 1 178 ? -7.619 -8.947 -7.314 1.00 94.69 1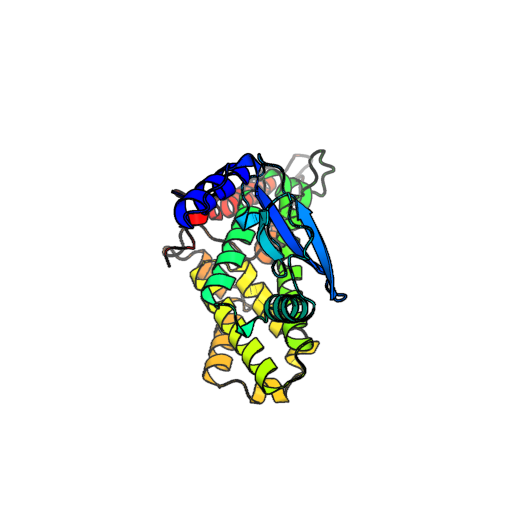78 GLU A O 1
ATOM 1455 N N . CYS A 1 179 ? -6.615 -7.971 -5.556 1.00 94.69 179 CYS A N 1
ATOM 1456 C CA . CYS A 1 179 ? -6.779 -6.587 -6.003 1.00 94.69 179 CYS A CA 1
ATOM 1457 C C . CYS A 1 179 ? -5.826 -6.190 -7.146 1.00 94.69 179 CYS A C 1
ATOM 1459 O O . CYS A 1 179 ? -5.899 -5.059 -7.621 1.00 94.69 179 CYS A O 1
ATOM 1461 N N . LYS A 1 180 ? -4.932 -7.086 -7.601 1.00 96.31 180 LYS A N 1
ATOM 1462 C CA . LYS A 1 180 ? -3.864 -6.794 -8.581 1.00 96.31 180 LYS A CA 1
ATOM 1463 C C . LYS A 1 180 ? -2.942 -5.651 -8.125 1.00 96.31 180 LYS A C 1
ATOM 1465 O O . LYS A 1 180 ? -2.372 -4.930 -8.946 1.00 96.31 180 LYS A O 1
ATOM 1470 N N . ASN A 1 181 ? -2.799 -5.500 -6.809 1.00 97.75 181 ASN A N 1
ATOM 1471 C CA . ASN A 1 181 ? -1.915 -4.554 -6.153 1.00 97.75 181 ASN A CA 1
ATOM 1472 C C . ASN A 1 181 ? -0.598 -5.229 -5.765 1.00 97.75 181 ASN A C 1
ATOM 1474 O O . ASN A 1 181 ? -0.368 -5.618 -4.616 1.00 97.75 181 ASN A O 1
ATOM 1478 N N . PHE A 1 182 ? 0.281 -5.376 -6.753 1.00 98.12 182 PHE A N 1
ATOM 1479 C CA . PHE A 1 182 ? 1.589 -5.994 -6.550 1.00 98.12 182 PHE A CA 1
ATOM 1480 C C . PHE A 1 182 ? 2.530 -5.100 -5.741 1.00 98.12 182 PHE A C 1
ATOM 1482 O O . PHE A 1 182 ? 3.435 -5.613 -5.086 1.00 98.12 182 PHE A O 1
ATOM 1489 N N . ASN A 1 183 ? 2.287 -3.788 -5.743 1.00 97.75 183 ASN A N 1
ATOM 1490 C CA . ASN A 1 183 ? 3.070 -2.817 -4.991 1.00 97.75 183 ASN A CA 1
ATOM 1491 C C . ASN A 1 183 ? 2.952 -3.047 -3.476 1.00 97.75 183 ASN A C 1
ATOM 1493 O O . ASN A 1 183 ? 3.958 -3.289 -2.810 1.00 97.75 183 ASN A O 1
ATOM 1497 N N . SER A 1 184 ? 1.723 -3.074 -2.946 1.00 98.50 184 SER A N 1
ATOM 1498 C CA . SER A 1 184 ? 1.487 -3.332 -1.518 1.00 98.50 184 SER A CA 1
ATOM 1499 C C . SER A 1 184 ? 1.779 -4.768 -1.121 1.00 98.50 184 SER A C 1
ATOM 1501 O O . SER A 1 184 ? 2.284 -5.017 -0.029 1.00 98.50 184 SER A O 1
ATOM 1503 N N . MET A 1 185 ? 1.492 -5.730 -2.005 1.00 98.50 185 MET A N 1
ATOM 1504 C CA . MET A 1 185 ? 1.861 -7.126 -1.767 1.00 98.50 185 MET A CA 1
ATOM 1505 C C . MET A 1 185 ? 3.371 -7.242 -1.517 1.00 98.50 185 MET A C 1
ATOM 1507 O O . MET A 1 185 ? 3.779 -7.847 -0.526 1.00 98.50 185 MET A O 1
ATOM 1511 N N . PHE A 1 186 ? 4.192 -6.628 -2.373 1.00 98.50 186 PHE A N 1
ATOM 1512 C CA . PHE A 1 186 ? 5.641 -6.614 -2.203 1.00 98.50 186 PHE A CA 1
ATOM 1513 C C . PHE A 1 186 ? 6.064 -5.862 -0.939 1.00 98.50 186 PHE A C 1
ATOM 1515 O O . PHE A 1 186 ? 6.843 -6.406 -0.164 1.00 98.50 186 PHE A O 1
ATOM 1522 N N . ALA A 1 187 ? 5.514 -4.671 -0.679 1.00 98.62 187 ALA A N 1
ATOM 1523 C CA . ALA A 1 187 ? 5.843 -3.884 0.511 1.00 98.62 187 ALA A CA 1
ATOM 1524 C C . ALA A 1 187 ? 5.586 -4.657 1.819 1.00 98.62 187 ALA A C 1
ATOM 1526 O O . ALA A 1 187 ? 6.428 -4.667 2.718 1.00 98.62 187 ALA A O 1
ATOM 1527 N N . ILE A 1 188 ? 4.466 -5.383 1.909 1.00 98.88 188 ILE A N 1
ATOM 1528 C CA . ILE A 1 188 ? 4.157 -6.222 3.074 1.00 98.88 188 ILE A CA 1
ATOM 1529 C C . ILE A 1 188 ? 5.181 -7.352 3.225 1.00 98.88 188 ILE A C 1
ATOM 1531 O O . ILE A 1 188 ? 5.690 -7.585 4.322 1.00 98.88 188 ILE A O 1
ATOM 1535 N N . ILE A 1 189 ? 5.522 -8.038 2.129 1.00 98.62 189 ILE A N 1
ATOM 1536 C CA . ILE A 1 189 ? 6.537 -9.101 2.134 1.00 98.62 189 ILE A CA 1
ATOM 1537 C C . ILE A 1 189 ? 7.899 -8.543 2.556 1.00 98.62 189 ILE A C 1
ATOM 1539 O O . ILE A 1 189 ? 8.593 -9.159 3.366 1.00 98.62 189 ILE A O 1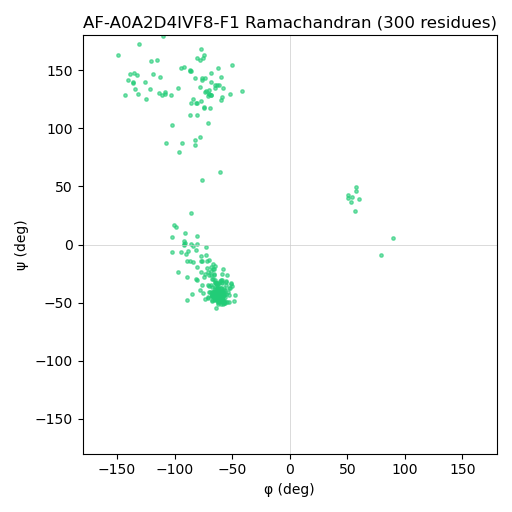
ATOM 1543 N N . SER A 1 190 ? 8.286 -7.377 2.043 1.00 98.50 190 SER A N 1
ATOM 1544 C CA . SER A 1 190 ? 9.516 -6.688 2.427 1.00 98.50 190 SER A CA 1
ATOM 1545 C C . SER A 1 190 ? 9.515 -6.338 3.912 1.00 98.50 190 SER A C 1
ATOM 1547 O O . SER A 1 190 ? 10.506 -6.599 4.588 1.00 98.50 190 SER A O 1
ATOM 1549 N N . GLY A 1 191 ? 8.399 -5.836 4.445 1.00 98.75 191 GLY A N 1
ATOM 1550 C CA . GLY A 1 191 ? 8.255 -5.497 5.861 1.00 98.75 191 GLY A CA 1
ATOM 1551 C C . GLY A 1 191 ? 8.409 -6.710 6.778 1.00 98.75 191 GLY A C 1
ATOM 1552 O O . GLY A 1 191 ? 9.100 -6.637 7.794 1.00 98.75 191 GLY A O 1
ATOM 1553 N N . LEU A 1 192 ? 7.844 -7.855 6.382 1.00 98.75 192 LEU A N 1
ATOM 1554 C CA . LEU A 1 192 ? 8.007 -9.130 7.088 1.00 98.75 192 LEU A CA 1
ATOM 1555 C C . LEU A 1 192 ? 9.451 -9.663 7.038 1.00 98.75 192 LEU A C 1
ATOM 1557 O O . LEU A 1 192 ? 9.892 -10.321 7.980 1.00 98.75 192 LEU A O 1
ATOM 1561 N N . ASN A 1 193 ? 10.193 -9.353 5.971 1.00 98.38 193 ASN A N 1
ATOM 1562 C CA . ASN A 1 193 ? 11.589 -9.760 5.783 1.00 98.38 193 ASN A CA 1
ATOM 1563 C C . ASN A 1 193 ? 12.617 -8.779 6.365 1.00 98.38 193 ASN A C 1
ATOM 1565 O O . ASN A 1 193 ? 13.811 -9.088 6.378 1.00 98.38 193 ASN A O 1
ATOM 1569 N N . LEU A 1 194 ? 12.198 -7.613 6.870 1.00 98.69 194 LEU A N 1
ATOM 1570 C CA . LEU A 1 194 ? 13.110 -6.698 7.551 1.00 98.69 194 LEU A CA 1
ATOM 1571 C C . LEU A 1 194 ? 13.777 -7.408 8.736 1.00 98.69 194 LEU A C 1
ATOM 1573 O O . LEU A 1 194 ? 13.110 -8.055 9.545 1.00 98.69 194 LEU A O 1
ATOM 1577 N N . ALA A 1 195 ? 15.095 -7.243 8.879 1.00 98.50 195 ALA A N 1
ATOM 1578 C CA . ALA A 1 195 ? 15.897 -7.913 9.907 1.00 98.50 195 ALA A CA 1
ATOM 1579 C C . ALA A 1 195 ? 15.298 -7.851 11.334 1.00 98.50 195 ALA A C 1
ATOM 1581 O O . ALA A 1 195 ? 15.276 -8.887 12.006 1.00 98.50 195 ALA A O 1
ATOM 1582 N N . PRO A 1 196 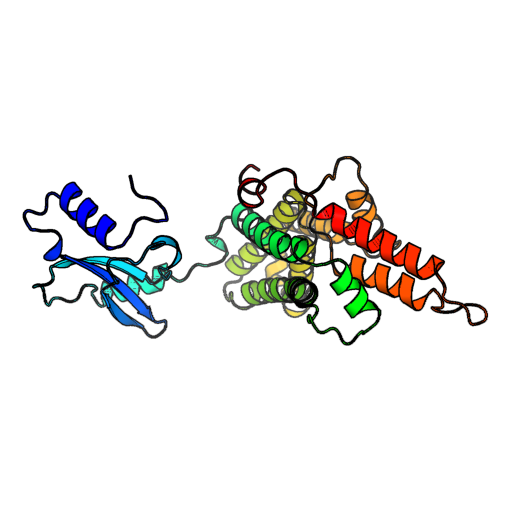? 14.761 -6.706 11.814 1.00 98.38 196 PRO A N 1
ATOM 1583 C CA . PRO A 1 196 ? 14.102 -6.632 13.118 1.00 98.38 196 PRO A CA 1
ATOM 1584 C C . PRO A 1 196 ? 12.890 -7.558 13.293 1.00 98.38 196 PRO A C 1
ATOM 1586 O O . PRO A 1 196 ? 12.648 -8.000 14.414 1.00 98.38 196 PRO A O 1
ATOM 1589 N N . VAL A 1 197 ? 12.161 -7.857 12.213 1.00 98.69 197 VAL A N 1
ATOM 1590 C CA . VAL A 1 197 ? 10.985 -8.743 12.195 1.00 98.69 197 VAL A CA 1
ATOM 1591 C C . VAL A 1 197 ? 11.407 -10.193 11.953 1.00 98.69 197 VAL A C 1
ATOM 1593 O O . VAL A 1 197 ? 11.020 -11.088 12.707 1.00 98.69 197 VAL A O 1
ATOM 1596 N N . ALA A 1 198 ? 12.263 -10.433 10.957 1.00 98.19 198 ALA A N 1
ATOM 1597 C CA . ALA A 1 198 ? 12.746 -11.766 10.595 1.00 98.19 198 ALA A CA 1
ATOM 1598 C C . ALA A 1 198 ? 13.476 -12.470 11.755 1.00 98.19 198 ALA A C 1
ATOM 1600 O O . ALA A 1 198 ? 13.378 -13.684 11.922 1.00 98.19 198 ALA A O 1
ATOM 1601 N N . ARG A 1 199 ? 14.161 -11.716 12.627 1.00 98.19 199 ARG A N 1
ATOM 1602 C CA . ARG A 1 199 ? 14.875 -12.278 13.789 1.00 98.19 199 ARG A CA 1
ATOM 1603 C C . ARG A 1 199 ? 13.973 -12.771 14.927 1.00 98.19 199 ARG A C 1
ATOM 1605 O O . ARG A 1 199 ? 14.481 -13.380 15.866 1.00 98.19 199 ARG A O 1
ATOM 1612 N N . LEU A 1 200 ? 12.662 -12.514 14.893 1.00 98.25 200 LEU A N 1
ATOM 1613 C CA . LEU A 1 200 ? 11.715 -12.875 15.960 1.00 98.25 200 LEU A CA 1
ATOM 1614 C C . LEU A 1 200 ? 11.367 -14.376 15.953 1.00 98.25 200 LEU A C 1
ATOM 1616 O O . LEU A 1 200 ? 10.193 -14.739 15.888 1.00 98.25 200 LEU A O 1
ATOM 1620 N N . ARG A 1 201 ? 12.376 -15.256 16.021 1.00 97.94 201 ARG A N 1
ATOM 1621 C CA . ARG A 1 201 ? 12.257 -16.716 15.817 1.00 97.94 201 ARG A CA 1
ATOM 1622 C C . ARG A 1 201 ? 11.113 -17.347 16.606 1.00 97.94 201 ARG A C 1
ATOM 1624 O O . ARG A 1 201 ? 10.239 -17.971 16.025 1.00 97.94 201 ARG A O 1
ATOM 1631 N N . THR A 1 202 ? 11.026 -17.043 17.898 1.00 97.94 202 THR A N 1
ATOM 1632 C CA . THR A 1 202 ? 9.986 -17.584 18.790 1.00 97.94 202 THR A CA 1
ATOM 1633 C C . THR A 1 202 ? 8.561 -17.141 18.435 1.00 97.94 202 THR A C 1
ATOM 1635 O O . THR A 1 202 ? 7.585 -17.726 18.895 1.00 97.94 202 THR A O 1
ATOM 1638 N N . THR A 1 203 ? 8.414 -16.062 17.660 1.00 98.44 203 THR A N 1
ATOM 1639 C CA . THR A 1 203 ? 7.116 -15.612 17.136 1.00 98.44 203 THR A CA 1
ATOM 1640 C C . THR A 1 203 ? 6.784 -16.350 15.841 1.00 98.44 203 THR A C 1
ATOM 1642 O O . THR A 1 203 ? 5.649 -16.794 15.681 1.00 98.44 203 THR A O 1
ATOM 1645 N N . TRP A 1 204 ? 7.774 -16.511 14.957 1.00 98.50 204 TRP A N 1
ATOM 1646 C CA . TRP A 1 204 ? 7.651 -17.267 13.709 1.00 98.50 204 TRP A CA 1
ATOM 1647 C C . TRP A 1 204 ? 7.343 -18.746 13.958 1.00 98.50 204 TRP A C 1
ATOM 1649 O O . TRP A 1 204 ? 6.417 -19.257 13.354 1.00 98.50 204 TRP A O 1
ATOM 1659 N N . GLU A 1 205 ? 7.980 -19.382 14.943 1.00 97.94 205 GLU A N 1
ATOM 1660 C CA . GLU A 1 205 ? 7.710 -20.775 15.352 1.00 97.94 205 GLU A CA 1
ATOM 1661 C C . GLU A 1 205 ? 6.253 -21.027 15.785 1.00 97.94 205 GLU A C 1
ATOM 1663 O O . GLU A 1 205 ? 5.783 -22.162 15.790 1.00 97.94 205 GLU A O 1
ATOM 1668 N N . LYS A 1 206 ? 5.518 -19.975 16.172 1.00 98.31 206 LYS A N 1
ATOM 1669 C CA . LYS A 1 206 ? 4.093 -20.066 16.529 1.00 98.31 206 LYS A CA 1
ATOM 1670 C C . LYS A 1 206 ? 3.160 -19.844 15.341 1.00 98.31 206 LYS A C 1
ATOM 1672 O O . LYS A 1 206 ? 1.943 -19.989 15.497 1.00 98.31 206 LYS A O 1
ATOM 1677 N N . LEU A 1 207 ? 3.684 -19.433 14.189 1.00 98.62 207 LEU A N 1
ATOM 1678 C CA . LEU A 1 207 ? 2.894 -19.250 12.984 1.00 98.62 207 LEU A CA 1
ATOM 1679 C C . LEU A 1 207 ? 2.467 -20.634 12.470 1.00 98.62 207 LEU A C 1
ATOM 1681 O O . LEU A 1 207 ? 3.302 -21.519 12.324 1.00 98.62 207 LEU A O 1
ATOM 1685 N N . PRO A 1 208 ? 1.176 -20.875 12.185 1.00 98.56 208 PRO A N 1
ATOM 1686 C CA . PRO A 1 208 ? 0.777 -22.169 11.647 1.00 98.56 208 PRO A CA 1
ATOM 1687 C C . PRO A 1 208 ? 1.425 -22.414 10.278 1.00 98.56 208 PRO A C 1
ATOM 1689 O O . PRO A 1 208 ? 1.372 -21.530 9.420 1.00 98.56 208 PRO A O 1
ATOM 1692 N N . SER A 1 209 ? 1.919 -23.631 10.040 1.00 98.12 209 SER A N 1
ATOM 1693 C CA . SER A 1 209 ? 2.659 -24.029 8.825 1.00 98.12 209 SER A CA 1
ATOM 1694 C C . SER A 1 209 ? 1.957 -23.681 7.506 1.00 98.12 209 SER A C 1
ATOM 1696 O O . SER A 1 209 ? 2.599 -23.308 6.526 1.00 98.12 209 SER A O 1
ATOM 1698 N N . LYS A 1 210 ? 0.616 -23.707 7.477 1.00 98.50 210 LYS A N 1
ATOM 1699 C CA . LYS A 1 210 ? -0.178 -23.225 6.332 1.00 98.50 210 LYS A CA 1
ATOM 1700 C C . LYS A 1 210 ? 0.197 -21.791 5.929 1.00 98.50 210 LYS A C 1
ATOM 1702 O O . LYS A 1 210 ? 0.277 -21.496 4.743 1.00 98.50 210 LYS A O 1
ATOM 1707 N N . TYR A 1 211 ? 0.376 -20.893 6.895 1.00 98.62 211 TYR A N 1
ATOM 1708 C CA . TYR A 1 211 ? 0.688 -19.486 6.636 1.00 98.62 211 TYR A CA 1
ATOM 1709 C C . TYR A 1 211 ? 2.166 -19.263 6.333 1.00 98.62 211 TYR A C 1
ATOM 1711 O O . TYR A 1 211 ? 2.465 -18.387 5.531 1.00 98.62 211 TYR A O 1
ATOM 1719 N N . GLU A 1 212 ? 3.067 -20.075 6.889 1.00 98.12 212 GLU A N 1
ATOM 1720 C CA . GLU A 1 212 ? 4.470 -20.103 6.455 1.00 98.12 212 GLU A CA 1
ATOM 1721 C C . GLU A 1 212 ? 4.566 -20.468 4.972 1.00 98.12 212 GLU A C 1
ATOM 1723 O O . GLU A 1 212 ? 5.220 -19.773 4.199 1.00 98.12 212 GLU A O 1
ATOM 1728 N N . LYS A 1 213 ? 3.829 -21.503 4.545 1.00 98.56 213 LYS A N 1
ATOM 1729 C CA . LYS A 1 213 ? 3.788 -21.916 3.142 1.00 98.56 213 LYS A CA 1
ATOM 1730 C C . LYS A 1 213 ? 3.206 -20.830 2.236 1.00 98.56 213 LYS A C 1
ATOM 1732 O O . LYS A 1 213 ? 3.797 -20.526 1.207 1.00 98.56 213 LYS A O 1
ATOM 1737 N N . LEU A 1 214 ? 2.100 -20.203 2.644 1.00 98.69 214 LEU A N 1
ATOM 1738 C CA . LEU A 1 214 ? 1.524 -19.070 1.910 1.00 98.69 214 LEU A CA 1
ATOM 1739 C C . LEU A 1 214 ? 2.508 -17.901 1.805 1.00 98.69 214 LEU A C 1
ATOM 1741 O O . LEU A 1 214 ? 2.610 -17.293 0.746 1.00 98.69 214 LEU A O 1
ATOM 1745 N N . PHE A 1 215 ? 3.242 -17.591 2.875 1.00 98.56 215 PHE A N 1
ATOM 1746 C CA . PHE A 1 215 ? 4.257 -16.543 2.851 1.00 98.56 215 PHE A CA 1
ATOM 1747 C C . PHE A 1 215 ? 5.398 -16.874 1.886 1.00 98.56 215 PHE A C 1
ATOM 1749 O O . PHE A 1 215 ? 5.751 -16.030 1.064 1.00 98.56 215 PHE A O 1
ATOM 1756 N N . GLN A 1 216 ? 5.890 -18.115 1.901 1.00 98.31 216 GLN A N 1
ATOM 1757 C CA . GLN A 1 216 ? 6.891 -18.576 0.943 1.00 98.31 216 GLN A CA 1
ATOM 1758 C C . GLN A 1 216 ? 6.380 -18.473 -0.500 1.00 98.31 216 GLN A C 1
ATOM 1760 O O . GLN A 1 216 ? 7.089 -17.973 -1.366 1.00 98.31 216 GLN A O 1
ATOM 1765 N N . ASP A 1 217 ? 5.135 -18.873 -0.768 1.00 98.19 217 ASP A N 1
ATOM 1766 C CA . ASP A 1 217 ? 4.547 -18.789 -2.110 1.00 98.19 217 ASP A CA 1
ATOM 1767 C C . ASP A 1 217 ? 4.389 -17.325 -2.585 1.00 98.19 217 ASP A C 1
ATOM 1769 O O . ASP A 1 217 ? 4.528 -17.033 -3.777 1.00 98.19 217 ASP A O 1
ATOM 1773 N N . LEU A 1 218 ? 4.124 -16.387 -1.664 1.00 98.12 218 LEU A N 1
ATOM 1774 C CA . LEU A 1 218 ? 4.122 -14.947 -1.947 1.00 98.12 218 LEU A CA 1
ATOM 1775 C C . LEU A 1 218 ? 5.537 -14.438 -2.279 1.00 98.12 218 LEU A C 1
ATOM 1777 O O . LEU A 1 218 ? 5.693 -13.680 -3.237 1.00 98.12 218 LEU A O 1
ATOM 1781 N N . GLN A 1 219 ? 6.558 -14.851 -1.519 1.00 97.88 219 GLN A N 1
ATOM 1782 C CA . GLN A 1 219 ? 7.963 -14.495 -1.772 1.00 97.88 219 GLN A CA 1
ATOM 1783 C C . GLN A 1 219 ? 8.445 -15.036 -3.117 1.00 97.88 219 GLN A C 1
ATOM 1785 O O . GLN A 1 219 ? 9.055 -14.310 -3.900 1.00 97.88 219 GLN A O 1
ATOM 1790 N N . ASP A 1 220 ? 8.098 -16.285 -3.413 1.00 97.75 220 ASP A N 1
ATOM 1791 C CA . ASP A 1 220 ? 8.432 -16.977 -4.649 1.00 97.75 220 ASP A CA 1
ATOM 1792 C C . ASP A 1 220 ? 7.969 -16.220 -5.895 1.00 97.75 220 ASP A C 1
ATOM 1794 O O . ASP A 1 220 ? 8.651 -16.269 -6.917 1.00 97.75 220 ASP A O 1
ATOM 1798 N N . LEU A 1 221 ? 6.828 -15.521 -5.842 1.00 97.31 221 LEU A N 1
ATOM 1799 C CA . LEU A 1 221 ? 6.344 -14.714 -6.966 1.00 97.31 221 LEU A CA 1
ATOM 1800 C C . LEU A 1 221 ? 7.342 -13.610 -7.353 1.00 97.31 221 LEU A C 1
ATOM 1802 O O . LEU A 1 221 ? 7.507 -13.326 -8.541 1.00 97.31 221 LEU A O 1
ATOM 1806 N N . PHE A 1 222 ? 8.004 -13.013 -6.362 1.00 96.50 222 PHE A N 1
ATOM 1807 C CA . PHE A 1 222 ? 8.947 -11.904 -6.517 1.00 96.50 222 PHE A CA 1
ATOM 1808 C C . PHE A 1 222 ? 10.415 -12.342 -6.473 1.00 96.50 222 PHE A C 1
ATOM 1810 O O . PHE A 1 222 ? 11.302 -11.504 -6.301 1.00 96.50 222 PHE A O 1
A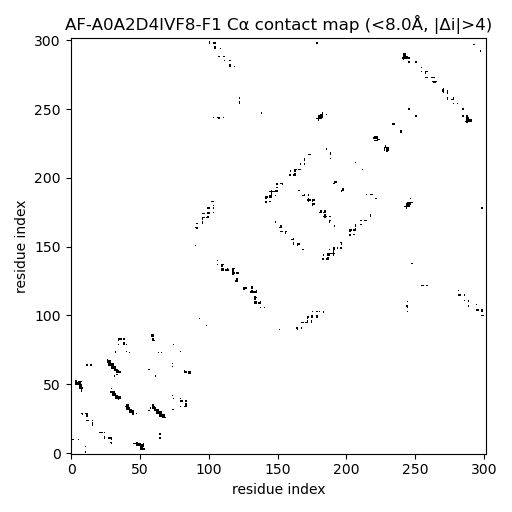TOM 1817 N N . ASP A 1 223 ? 10.680 -13.637 -6.652 1.00 95.75 223 ASP A N 1
ATOM 1818 C CA . ASP A 1 223 ? 12.035 -14.166 -6.761 1.00 95.75 223 ASP A CA 1
ATOM 1819 C C . ASP A 1 223 ? 12.838 -13.395 -7.833 1.00 95.75 223 ASP A C 1
ATOM 1821 O O . ASP A 1 223 ? 12.353 -13.227 -8.957 1.00 95.75 223 ASP A O 1
ATOM 1825 N N . PRO A 1 224 ? 14.054 -12.904 -7.527 1.00 94.12 224 PRO A N 1
ATOM 1826 C CA . PRO A 1 224 ? 14.811 -12.050 -8.440 1.00 94.12 224 PRO A CA 1
ATOM 1827 C C . PRO A 1 224 ? 15.376 -12.797 -9.658 1.00 94.12 224 PRO A C 1
ATOM 1829 O O . PRO A 1 224 ? 15.788 -12.150 -10.631 1.00 94.12 224 PRO A O 1
ATOM 1832 N N . SER A 1 225 ? 15.396 -14.134 -9.646 1.00 95.56 225 SER A N 1
ATOM 1833 C CA . SER A 1 225 ? 16.027 -14.938 -10.693 1.00 95.56 225 SER A CA 1
ATOM 1834 C C . SER A 1 225 ? 15.408 -14.677 -12.062 1.00 95.56 225 SER A C 1
ATOM 1836 O O . SER A 1 225 ? 14.199 -14.470 -12.214 1.00 95.56 225 SER A O 1
ATOM 1838 N N . ARG A 1 226 ? 16.258 -14.716 -13.097 1.00 94.31 226 ARG A N 1
ATOM 1839 C CA . ARG A 1 226 ? 15.867 -14.457 -14.494 1.00 94.31 226 ARG A CA 1
ATOM 1840 C C . ARG A 1 226 ? 15.074 -13.147 -14.641 1.00 94.31 226 ARG A C 1
ATOM 1842 O O . ARG A 1 226 ? 14.072 -13.102 -15.347 1.00 94.31 226 ARG A O 1
ATOM 1849 N N . ASN A 1 227 ? 15.524 -12.092 -13.953 1.00 93.50 227 ASN A N 1
ATOM 1850 C CA . ASN A 1 227 ? 14.900 -10.767 -13.956 1.00 93.50 227 ASN A CA 1
ATOM 1851 C C . ASN A 1 227 ? 13.428 -10.791 -13.493 1.00 93.50 227 ASN A C 1
ATOM 1853 O O . ASN A 1 227 ? 12.553 -10.226 -14.151 1.00 93.50 227 ASN A O 1
ATOM 1857 N N . MET A 1 228 ? 13.158 -11.443 -12.357 1.00 95.38 228 MET A N 1
ATOM 1858 C CA . MET A 1 228 ? 11.806 -11.599 -11.801 1.00 95.38 228 MET A CA 1
ATOM 1859 C C . MET A 1 228 ? 10.824 -12.290 -12.757 1.00 95.38 228 MET A C 1
ATOM 1861 O O . MET A 1 228 ? 9.689 -11.847 -12.945 1.00 95.38 228 MET A O 1
ATOM 1865 N N . ALA A 1 229 ? 11.257 -13.394 -13.375 1.00 96.31 229 ALA A N 1
ATOM 1866 C CA . ALA A 1 229 ? 10.483 -14.082 -14.411 1.00 96.31 229 ALA A CA 1
ATOM 1867 C C . ALA A 1 229 ? 9.074 -14.495 -13.951 1.00 96.31 229 ALA A C 1
ATOM 1869 O O . ALA A 1 229 ? 8.122 -14.358 -14.713 1.00 96.31 229 ALA A O 1
ATOM 1870 N N . LYS A 1 230 ? 8.912 -14.965 -12.704 1.00 96.62 230 LYS A N 1
ATOM 1871 C CA . LYS A 1 230 ? 7.600 -15.371 -12.164 1.00 96.62 230 LYS A CA 1
ATOM 1872 C C . LYS A 1 230 ? 6.623 -14.186 -12.113 1.00 96.62 230 LYS A C 1
ATOM 1874 O O . LYS A 1 230 ? 5.535 -14.281 -12.677 1.00 96.62 230 LYS A O 1
ATOM 1879 N N . TYR A 1 231 ? 7.030 -13.061 -11.521 1.00 96.75 231 TYR A N 1
ATOM 1880 C CA . TYR A 1 231 ? 6.243 -11.823 -11.500 1.00 96.75 231 TYR A CA 1
ATOM 1881 C C . TYR A 1 231 ? 5.920 -11.321 -12.915 1.00 96.75 231 TYR A C 1
ATOM 1883 O O . TYR A 1 231 ? 4.760 -11.047 -13.220 1.00 96.75 231 TYR A O 1
ATOM 1891 N N . ARG A 1 232 ? 6.913 -11.270 -13.814 1.00 95.62 232 ARG A N 1
ATOM 1892 C CA . ARG A 1 232 ? 6.701 -10.823 -15.201 1.00 95.62 232 ARG A CA 1
ATOM 1893 C C . ARG A 1 232 ? 5.740 -11.723 -15.974 1.00 95.62 232 ARG A C 1
ATOM 1895 O O . ARG A 1 232 ? 4.912 -11.218 -16.725 1.00 95.62 232 ARG A O 1
ATOM 1902 N N . ASN A 1 233 ? 5.805 -13.038 -15.774 1.00 95.06 233 ASN A N 1
ATOM 1903 C CA . ASN A 1 233 ? 4.876 -13.980 -16.398 1.00 95.06 233 ASN A CA 1
ATOM 1904 C C . ASN A 1 233 ? 3.435 -13.749 -15.928 1.00 95.06 233 ASN A C 1
ATOM 1906 O O . ASN A 1 233 ? 2.512 -13.834 -16.733 1.00 95.06 233 ASN A O 1
ATOM 1910 N N . VAL A 1 234 ? 3.238 -13.420 -14.646 1.00 94.31 234 VAL A N 1
ATOM 1911 C CA . VAL A 1 234 ? 1.918 -13.027 -14.133 1.00 94.31 234 VAL A CA 1
ATOM 1912 C C . VAL A 1 234 ? 1.462 -11.713 -14.764 1.00 94.31 234 VAL A C 1
ATOM 1914 O O . VAL A 1 234 ? 0.323 -11.638 -15.217 1.00 94.31 234 VAL A O 1
ATOM 1917 N N . LEU A 1 235 ? 2.345 -10.713 -14.848 1.00 91.38 235 LEU A N 1
ATOM 1918 C CA . LEU A 1 235 ? 2.027 -9.399 -15.415 1.00 91.38 235 LEU A CA 1
ATOM 1919 C C . LEU A 1 235 ? 1.637 -9.467 -16.903 1.00 91.38 235 LEU A C 1
ATOM 1921 O O . LEU A 1 235 ? 0.769 -8.724 -17.347 1.00 91.38 235 LEU A O 1
ATOM 1925 N N . ASN A 1 236 ? 2.246 -10.392 -17.650 1.00 87.94 236 ASN A N 1
ATOM 1926 C CA . ASN A 1 236 ? 1.996 -10.616 -19.077 1.00 87.94 236 ASN A CA 1
ATOM 1927 C C . ASN A 1 236 ? 0.890 -11.648 -19.364 1.00 87.94 236 ASN A C 1
ATOM 1929 O O . ASN A 1 236 ? 0.624 -11.962 -20.526 1.00 87.94 236 ASN A O 1
ATOM 1933 N N . SER A 1 237 ? 0.264 -12.215 -18.332 1.00 89.31 237 SER A N 1
ATOM 1934 C CA . SER A 1 237 ? -0.826 -13.174 -18.503 1.00 89.31 237 SER A CA 1
ATOM 1935 C C . SER A 1 237 ? -2.038 -12.506 -19.150 1.00 89.31 237 SER A C 1
ATOM 1937 O O . SER A 1 237 ? -2.479 -11.449 -18.705 1.00 89.31 237 SER A O 1
ATOM 1939 N N . GLN A 1 238 ? -2.647 -13.158 -20.145 1.00 75.19 238 GLN A N 1
ATOM 1940 C CA . GLN A 1 238 ? -3.853 -12.647 -20.815 1.00 75.19 238 GLN A CA 1
ATOM 1941 C C . GLN A 1 238 ? -5.032 -12.435 -19.850 1.00 75.19 238 GLN A C 1
ATOM 1943 O O . GLN A 1 238 ? -5.882 -11.578 -20.084 1.00 75.19 238 GLN A O 1
ATOM 1948 N N . ASN A 1 239 ? -5.060 -13.164 -18.733 1.00 79.94 239 ASN A N 1
ATOM 1949 C CA . ASN A 1 239 ? -6.101 -13.036 -17.712 1.00 79.94 239 ASN A CA 1
ATOM 1950 C C . ASN A 1 239 ? -5.910 -11.800 -16.815 1.00 79.94 239 ASN A C 1
ATOM 1952 O O . ASN A 1 239 ? -6.825 -11.408 -16.086 1.00 79.94 239 ASN A O 1
ATOM 1956 N N . LEU A 1 240 ? -4.730 -11.171 -16.844 1.00 85.00 240 LEU A N 1
ATOM 1957 C CA . LEU A 1 240 ? -4.435 -9.993 -16.044 1.00 85.00 240 LEU A CA 1
ATOM 1958 C C . LEU A 1 240 ? -4.714 -8.719 -16.848 1.00 85.00 240 LEU A C 1
ATOM 1960 O O . LEU A 1 240 ? -3.840 -8.148 -17.486 1.00 85.00 240 LEU A O 1
ATOM 1964 N N . GLN A 1 241 ? -5.964 -8.266 -16.789 1.00 86.81 241 GLN A N 1
ATOM 1965 C CA . GLN A 1 241 ? -6.381 -6.998 -17.393 1.00 86.81 241 GLN A CA 1
ATOM 1966 C C . GLN A 1 241 ? -6.338 -5.836 -16.384 1.00 86.81 241 GLN A C 1
ATOM 1968 O O . GLN A 1 241 ? -6.525 -6.092 -15.187 1.00 86.81 241 GLN A O 1
ATOM 1973 N N . PRO A 1 242 ? -6.128 -4.583 -16.832 1.00 88.94 242 PRO A N 1
ATOM 1974 C CA . PRO A 1 242 ? -6.261 -3.383 -16.003 1.00 88.94 242 PRO A CA 1
ATOM 1975 C C . PRO A 1 242 ? -7.593 -3.309 -15.217 1.00 88.94 242 PRO A C 1
ATOM 1977 O O . PRO A 1 242 ? -8.586 -3.909 -15.642 1.00 88.94 242 PRO A O 1
ATOM 1980 N N . PRO A 1 243 ? -7.638 -2.598 -14.072 1.00 91.44 243 PRO A N 1
ATOM 1981 C CA . PRO A 1 243 ? -6.525 -1.893 -13.432 1.00 91.44 243 PRO A CA 1
ATOM 1982 C C . PRO A 1 243 ? -5.522 -2.844 -12.767 1.00 91.44 243 PRO A C 1
ATOM 1984 O O . PRO A 1 243 ? -5.898 -3.865 -12.188 1.00 91.44 243 PRO A O 1
ATOM 1987 N N . ILE A 1 244 ? -4.241 -2.492 -12.846 1.00 94.88 244 ILE A N 1
ATOM 1988 C CA . ILE A 1 244 ? -3.126 -3.191 -12.199 1.00 94.88 244 ILE A CA 1
ATOM 1989 C C . ILE A 1 244 ? -2.235 -2.133 -11.546 1.00 94.88 244 ILE A C 1
ATOM 1991 O O . ILE A 1 244 ? -1.890 -1.144 -12.190 1.00 94.88 244 ILE A O 1
ATOM 1995 N N . ILE A 1 245 ? -1.835 -2.351 -10.292 1.00 96.88 245 ILE A N 1
ATOM 1996 C CA . ILE A 1 245 ? -0.837 -1.516 -9.614 1.00 96.88 245 ILE A CA 1
ATOM 1997 C C . ILE A 1 245 ? 0.481 -2.302 -9.638 1.00 96.88 245 ILE A C 1
ATOM 1999 O O . ILE A 1 245 ? 0.629 -3.282 -8.893 1.00 96.88 245 ILE A O 1
ATOM 2003 N N . PRO A 1 246 ? 1.416 -1.942 -10.532 1.00 95.56 246 PRO A N 1
ATOM 2004 C CA . PRO A 1 246 ? 2.649 -2.691 -10.724 1.00 95.56 246 PRO A CA 1
ATOM 2005 C C . PRO A 1 246 ? 3.639 -2.465 -9.579 1.00 95.56 246 PRO A C 1
ATOM 2007 O O . PRO A 1 246 ? 3.555 -1.490 -8.836 1.00 95.56 246 PRO A O 1
ATOM 2010 N N . LEU A 1 247 ? 4.632 -3.349 -9.484 1.00 95.62 247 LEU A N 1
ATOM 2011 C CA . LEU A 1 247 ? 5.784 -3.157 -8.612 1.00 95.62 247 LEU A CA 1
ATOM 2012 C C . LEU A 1 247 ? 6.689 -2.039 -9.156 1.00 95.62 247 LEU A C 1
ATOM 2014 O O . LEU A 1 247 ? 7.445 -2.248 -10.110 1.00 95.62 247 LEU A O 1
ATOM 2018 N N . PHE A 1 248 ? 6.635 -0.860 -8.535 1.00 94.12 248 PHE A N 1
ATOM 2019 C CA . PHE A 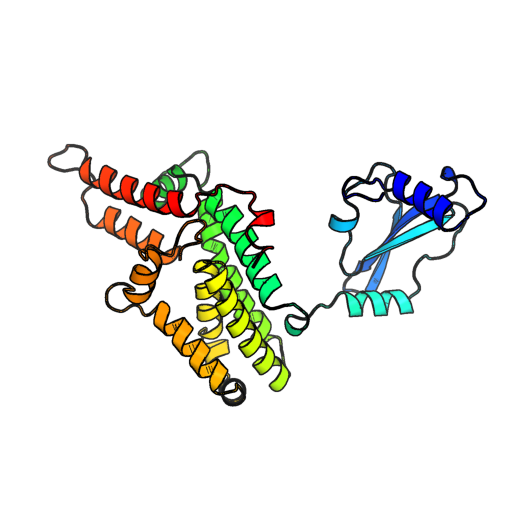1 248 ? 7.348 0.329 -9.012 1.00 94.12 248 PHE A CA 1
ATOM 2020 C C . PHE A 1 248 ? 8.878 0.157 -9.166 1.00 94.12 248 PHE A C 1
ATOM 2022 O O . PHE A 1 248 ? 9.406 0.566 -10.201 1.00 94.12 248 PHE A O 1
ATOM 2029 N N . PRO A 1 249 ? 9.607 -0.509 -8.242 1.00 94.50 249 PRO A N 1
ATOM 2030 C CA . PRO A 1 249 ? 11.038 -0.766 -8.388 1.00 94.50 249 PRO A CA 1
ATOM 2031 C C . PRO A 1 249 ? 11.418 -1.491 -9.681 1.00 94.50 249 PRO A C 1
ATOM 2033 O O . PRO A 1 249 ? 12.495 -1.247 -10.218 1.00 94.50 249 PRO A O 1
ATOM 2036 N N . VAL A 1 250 ? 10.546 -2.359 -10.208 1.00 95.12 250 VAL A N 1
ATOM 2037 C CA . VAL A 1 250 ? 10.797 -3.052 -11.482 1.00 95.12 250 VAL A CA 1
ATOM 2038 C C . VAL A 1 250 ? 10.706 -2.077 -12.647 1.00 95.12 250 VAL A C 1
ATOM 2040 O O . VAL A 1 250 ? 11.610 -2.049 -13.473 1.00 95.12 250 VAL A O 1
ATOM 2043 N N . ILE A 1 251 ? 9.671 -1.233 -12.666 1.00 95.25 251 ILE A N 1
ATOM 2044 C CA . ILE A 1 251 ? 9.497 -0.193 -13.690 1.00 95.25 251 ILE A CA 1
ATOM 2045 C C . ILE A 1 251 ? 10.686 0.765 -13.678 1.00 95.25 251 ILE A C 1
ATOM 2047 O O . ILE A 1 251 ? 11.276 1.037 -14.721 1.00 95.25 251 ILE A O 1
ATOM 2051 N N . LYS A 1 252 ? 11.063 1.251 -12.491 1.00 95.31 252 LYS A N 1
ATOM 2052 C CA . LYS A 1 252 ? 12.187 2.174 -12.331 1.00 95.31 252 LYS A CA 1
ATOM 2053 C C . LYS A 1 252 ? 13.483 1.549 -12.842 1.00 95.31 252 LYS A C 1
ATOM 2055 O O . LYS A 1 252 ? 14.175 2.169 -13.640 1.00 95.31 252 LYS A O 1
ATOM 2060 N N . LYS A 1 253 ? 13.765 0.298 -12.460 1.00 95.69 253 LYS A N 1
ATOM 2061 C CA . LYS A 1 253 ? 14.939 -0.444 -12.937 1.00 95.69 253 LYS A CA 1
ATOM 2062 C C . LYS A 1 253 ? 14.947 -0.604 -14.460 1.00 95.69 253 LYS A C 1
ATOM 2064 O O . LYS A 1 253 ? 15.988 -0.400 -15.075 1.00 95.69 253 LYS A O 1
ATOM 2069 N N . ASP A 1 254 ? 13.814 -0.960 -15.061 1.00 96.31 254 ASP A N 1
ATOM 2070 C CA . ASP A 1 254 ? 13.710 -1.168 -16.509 1.00 96.31 254 ASP A CA 1
ATOM 2071 C C . ASP A 1 254 ? 13.940 0.147 -17.277 1.00 96.31 254 ASP A C 1
ATOM 2073 O O . ASP A 1 254 ? 14.713 0.177 -18.235 1.00 96.31 254 ASP A O 1
ATOM 2077 N N . LEU A 1 255 ? 13.357 1.257 -16.811 1.00 97.75 255 LEU A N 1
ATOM 2078 C CA . LEU A 1 255 ? 13.595 2.587 -17.381 1.00 97.75 255 LEU A CA 1
ATOM 2079 C C . LEU A 1 255 ? 15.057 3.027 -17.231 1.00 97.75 255 LEU A C 1
ATOM 2081 O O . LEU A 1 255 ? 15.644 3.509 -18.202 1.00 97.75 255 LEU A O 1
ATOM 2085 N N . THR A 1 256 ? 15.662 2.831 -16.055 1.00 96.88 256 THR A N 1
ATOM 2086 C CA . THR A 1 256 ? 17.085 3.122 -15.821 1.00 96.88 256 THR A CA 1
ATOM 2087 C C . THR A 1 256 ? 17.970 2.316 -16.764 1.00 96.88 256 THR A C 1
ATOM 2089 O O . THR A 1 256 ? 18.835 2.893 -17.413 1.00 96.88 256 THR A O 1
ATOM 2092 N N . PHE A 1 257 ? 17.711 1.017 -16.931 1.00 96.88 257 PHE A N 1
ATOM 2093 C CA . PHE A 1 257 ? 18.493 0.172 -17.832 1.00 96.88 257 PHE A CA 1
ATOM 2094 C C . PHE A 1 257 ? 18.372 0.616 -19.297 1.00 96.88 257 PHE A C 1
ATOM 2096 O O . PHE A 1 257 ? 19.369 0.670 -20.013 1.00 96.88 257 PHE A O 1
ATOM 2103 N N . LEU A 1 258 ? 17.172 1.002 -19.745 1.00 97.44 258 LEU A N 1
ATOM 2104 C CA . LEU A 1 258 ? 16.977 1.585 -21.076 1.00 97.44 258 LEU A CA 1
ATOM 2105 C C . LEU A 1 258 ? 17.736 2.905 -21.247 1.00 97.44 258 LEU A C 1
ATOM 2107 O O . LEU A 1 258 ? 18.261 3.179 -22.327 1.00 97.44 258 LEU A O 1
ATOM 2111 N N . HIS A 1 259 ? 17.789 3.730 -20.201 1.00 97.31 259 HIS A N 1
ATOM 2112 C CA . HIS A 1 259 ? 18.479 5.010 -20.244 1.00 97.31 259 HIS A CA 1
ATOM 2113 C C . HIS A 1 259 ? 20.004 4.865 -20.230 1.00 97.31 259 HIS A C 1
ATOM 2115 O O . HIS A 1 259 ? 20.672 5.519 -21.026 1.00 97.31 259 HIS A O 1
ATOM 2121 N N . GLU A 1 260 ? 20.549 4.037 -19.347 1.00 96.38 260 GLU A N 1
ATOM 2122 C CA . GLU A 1 260 ? 21.995 3.876 -19.160 1.00 96.38 260 GLU A CA 1
ATOM 2123 C C . GLU A 1 260 ? 22.617 2.943 -20.203 1.00 96.38 260 GLU A C 1
ATOM 2125 O O . GLU A 1 260 ? 23.765 3.133 -20.587 1.00 96.38 260 GLU A O 1
ATOM 2130 N N . GLY A 1 261 ? 21.857 1.968 -20.709 1.00 96.31 261 GLY A N 1
ATOM 2131 C CA . GLY A 1 261 ? 22.329 1.010 -21.710 1.00 96.31 261 GLY A CA 1
ATOM 2132 C C . GLY A 1 261 ? 22.305 1.514 -23.156 1.00 96.31 261 GLY A C 1
ATOM 2133 O O . GLY A 1 261 ? 22.732 0.786 -24.046 1.00 96.31 261 GLY A O 1
ATOM 2134 N N . ASN A 1 262 ? 21.789 2.721 -23.416 1.00 97.06 262 ASN A N 1
ATOM 2135 C CA . ASN A 1 262 ? 21.704 3.293 -24.762 1.00 97.06 262 ASN A CA 1
ATOM 2136 C C . ASN A 1 262 ? 22.230 4.732 -24.772 1.00 97.06 262 ASN A C 1
ATOM 2138 O O . ASN A 1 262 ? 21.753 5.572 -24.004 1.00 97.06 262 ASN A O 1
ATOM 2142 N N . ASP A 1 263 ? 23.134 5.062 -25.693 1.00 96.69 263 ASP A N 1
ATOM 2143 C CA . ASP A 1 263 ? 23.652 6.425 -25.822 1.00 96.69 263 ASP A CA 1
ATOM 2144 C C . ASP A 1 263 ? 22.556 7.411 -26.233 1.00 96.69 263 ASP A C 1
ATOM 2146 O O . ASP A 1 263 ? 21.738 7.140 -27.113 1.00 96.69 263 ASP A O 1
ATOM 2150 N N . SER A 1 264 ? 22.538 8.594 -25.612 1.00 95.25 264 SER A N 1
ATOM 2151 C CA . SER A 1 264 ? 21.583 9.656 -25.971 1.00 95.25 264 SER A CA 1
ATOM 2152 C C . SER A 1 264 ? 21.898 10.302 -27.326 1.00 95.25 264 SER A C 1
ATOM 2154 O O . SER A 1 264 ? 21.019 10.926 -27.927 1.00 95.25 264 SER A O 1
ATOM 2156 N N . LYS A 1 265 ? 23.139 10.160 -27.808 1.00 96.50 265 LYS A N 1
ATOM 2157 C CA . LYS A 1 265 ? 23.574 10.614 -29.127 1.00 96.50 265 LYS A CA 1
ATOM 2158 C C . LYS A 1 265 ? 24.438 9.555 -29.800 1.00 96.50 265 LYS A C 1
ATOM 2160 O O . LYS A 1 265 ? 25.293 8.978 -29.144 1.00 96.50 265 LYS A O 1
ATOM 2165 N N . VAL A 1 266 ? 24.249 9.364 -31.100 1.00 96.00 266 VAL A N 1
ATOM 2166 C CA . VAL A 1 266 ? 25.070 8.489 -31.948 1.00 96.00 266 VAL A CA 1
ATOM 2167 C C . VAL A 1 266 ? 25.567 9.345 -33.107 1.00 96.00 266 VAL A C 1
ATOM 2169 O O . VAL A 1 266 ? 24.767 10.030 -33.738 1.00 96.00 266 VAL A O 1
ATOM 2172 N N . GLU A 1 267 ? 26.884 9.389 -33.321 1.00 95.12 267 GLU A N 1
ATOM 2173 C CA . GLU A 1 267 ? 27.516 10.208 -34.376 1.00 95.12 267 GLU A CA 1
ATOM 2174 C C . GLU A 1 267 ? 27.104 11.697 -34.336 1.00 95.12 267 GLU A C 1
ATOM 2176 O O . GLU A 1 267 ? 26.910 12.358 -35.351 1.00 95.12 267 GLU A O 1
ATOM 2181 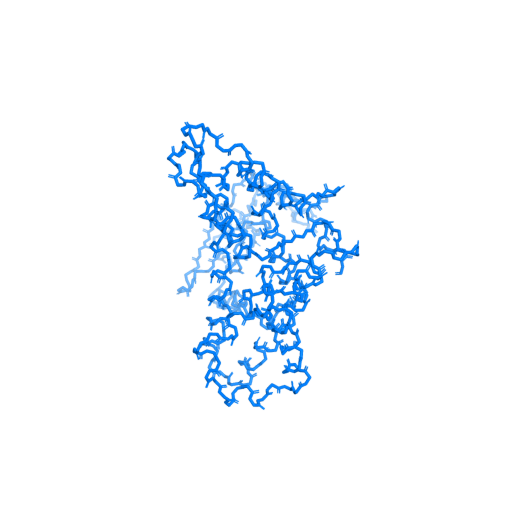N N . GLY A 1 268 ? 26.926 12.244 -33.128 1.00 95.12 268 GLY A N 1
ATOM 2182 C CA . GLY A 1 268 ? 26.506 13.636 -32.915 1.00 95.12 268 GLY A CA 1
ATOM 2183 C C . GLY A 1 268 ? 25.004 13.899 -33.095 1.00 95.12 268 GLY A C 1
ATOM 2184 O O . GLY A 1 268 ? 24.532 14.968 -32.698 1.00 95.12 268 GLY A O 1
ATOM 2185 N N . LEU A 1 269 ? 24.237 12.928 -33.598 1.00 96.62 269 LEU A N 1
ATOM 2186 C CA . LEU A 1 269 ? 22.786 13.003 -33.778 1.00 96.62 269 LEU A CA 1
ATOM 2187 C C . LEU A 1 269 ? 22.039 12.466 -32.554 1.00 96.62 269 LEU A C 1
ATOM 2189 O O . LEU A 1 269 ? 22.544 11.619 -31.824 1.00 96.62 269 LEU A O 1
ATOM 2193 N N . VAL A 1 270 ? 20.816 12.946 -32.317 1.00 97.44 270 VAL A N 1
ATOM 2194 C CA . VAL A 1 270 ? 19.962 12.457 -31.220 1.00 97.44 270 VAL A CA 1
ATOM 2195 C C . VAL A 1 270 ? 19.517 11.022 -31.500 1.00 97.44 270 VAL A C 1
ATOM 2197 O O . VAL A 1 270 ? 18.952 10.738 -32.555 1.00 97.44 270 VAL A O 1
ATOM 2200 N N . ASN A 1 271 ? 19.708 10.125 -30.531 1.00 97.56 271 ASN A N 1
ATOM 2201 C CA . ASN A 1 271 ? 19.283 8.734 -30.650 1.00 97.56 271 ASN A CA 1
ATOM 2202 C C . ASN A 1 271 ? 17.767 8.592 -30.423 1.00 97.56 271 ASN A C 1
ATOM 2204 O O . ASN A 1 271 ? 17.295 8.428 -29.295 1.00 97.56 271 ASN A O 1
ATOM 2208 N N . PHE A 1 272 ? 16.989 8.640 -31.504 1.00 97.25 272 PHE A N 1
ATOM 2209 C CA . PHE A 1 272 ? 15.537 8.461 -31.441 1.00 97.25 272 PHE A CA 1
ATOM 2210 C C . PHE A 1 272 ? 15.103 7.037 -31.076 1.00 97.25 272 PHE A C 1
ATOM 2212 O O . PHE A 1 272 ? 14.002 6.872 -30.549 1.00 97.25 272 PHE A O 1
ATOM 2219 N N . GLU A 1 273 ? 15.943 6.021 -31.294 1.00 97.31 273 GLU A N 1
ATOM 2220 C CA . GLU A 1 273 ? 15.605 4.647 -30.912 1.00 97.31 273 GLU A CA 1
ATOM 2221 C C . GLU A 1 273 ? 15.545 4.511 -29.387 1.00 97.31 273 GLU A C 1
ATOM 2223 O O . GLU A 1 273 ? 14.546 4.030 -28.851 1.00 97.31 273 GLU A O 1
ATOM 2228 N N . LYS A 1 274 ? 16.520 5.084 -28.668 1.00 97.50 274 LYS A N 1
ATOM 2229 C CA . LYS A 1 274 ? 16.475 5.195 -27.199 1.00 97.50 274 LYS A CA 1
ATOM 2230 C C . LYS A 1 274 ? 15.176 5.848 -26.720 1.00 97.50 274 LYS A C 1
ATOM 2232 O O . LYS A 1 274 ? 14.491 5.320 -25.840 1.00 97.50 274 LYS A O 1
ATOM 2237 N N . LEU A 1 275 ? 14.815 6.992 -27.307 1.00 96.81 275 LEU A N 1
ATOM 2238 C CA . LEU A 1 275 ? 13.594 7.719 -26.941 1.00 96.81 275 LEU A CA 1
ATOM 2239 C C . LEU A 1 275 ? 12.336 6.884 -27.219 1.00 96.81 275 LEU A C 1
ATOM 2241 O O . LEU A 1 275 ? 11.415 6.859 -26.401 1.00 96.81 275 LEU A O 1
ATOM 2245 N N . ARG A 1 276 ? 12.304 6.156 -28.342 1.00 97.50 276 ARG A N 1
ATOM 2246 C CA . ARG A 1 276 ? 11.203 5.260 -28.712 1.00 97.50 276 ARG A CA 1
ATOM 2247 C C . ARG A 1 276 ? 11.050 4.107 -27.723 1.00 97.50 276 ARG A C 1
ATOM 2249 O O . ARG A 1 276 ? 9.914 3.808 -27.343 1.00 97.50 276 ARG A O 1
ATOM 2256 N N . MET A 1 277 ? 12.150 3.482 -27.301 1.00 97.88 277 MET A N 1
ATOM 2257 C CA . MET A 1 277 ? 12.149 2.398 -26.314 1.00 97.88 277 MET A CA 1
ATOM 2258 C C . MET A 1 277 ? 11.604 2.875 -24.962 1.00 97.88 277 MET A C 1
ATOM 2260 O O . MET A 1 277 ? 10.670 2.271 -24.436 1.00 97.88 277 MET A O 1
ATOM 2264 N N . ILE A 1 278 ? 12.104 4.005 -24.449 1.00 97.94 278 ILE A N 1
ATOM 2265 C CA . ILE A 1 278 ? 11.641 4.600 -23.183 1.00 97.94 278 ILE A CA 1
ATOM 2266 C C . ILE A 1 278 ? 10.153 4.968 -23.265 1.00 97.94 278 ILE A C 1
ATOM 2268 O O . ILE A 1 278 ? 9.361 4.589 -22.402 1.00 97.94 278 ILE A O 1
ATOM 2272 N N . ALA A 1 279 ? 9.733 5.650 -24.335 1.00 97.31 279 ALA A N 1
ATOM 2273 C CA . ALA A 1 279 ? 8.336 6.038 -24.515 1.00 97.31 279 ALA A CA 1
ATOM 2274 C C . ALA A 1 279 ? 7.399 4.825 -24.646 1.00 97.31 279 ALA A C 1
ATOM 2276 O O . ALA A 1 279 ? 6.245 4.877 -24.218 1.00 97.31 279 ALA A O 1
ATOM 2277 N N . LYS A 1 280 ? 7.866 3.723 -25.249 1.00 97.19 280 LYS A N 1
ATOM 2278 C CA . LYS A 1 280 ? 7.111 2.466 -25.327 1.00 97.19 280 LYS A CA 1
ATOM 2279 C C . LYS A 1 280 ? 6.873 1.879 -23.935 1.00 97.19 280 LYS A C 1
ATOM 2281 O O . LYS A 1 280 ? 5.745 1.457 -23.678 1.00 97.19 280 LYS A O 1
ATOM 2286 N N . GLU A 1 281 ? 7.882 1.896 -23.069 1.00 96.62 281 GLU A N 1
ATOM 2287 C CA . GLU A 1 281 ? 7.773 1.388 -21.699 1.00 96.62 281 GLU A CA 1
ATOM 2288 C C . GLU A 1 281 ? 6.831 2.250 -20.850 1.00 96.62 281 GLU A C 1
ATOM 2290 O O . GLU A 1 281 ? 5.876 1.736 -20.274 1.00 96.62 281 GLU A O 1
ATOM 2295 N N . ILE A 1 282 ? 6.982 3.579 -20.882 1.00 96.88 282 ILE A N 1
ATOM 2296 C CA . ILE A 1 282 ? 6.093 4.497 -20.146 1.00 96.88 282 ILE A CA 1
ATOM 2297 C C . ILE A 1 282 ? 4.633 4.336 -20.594 1.00 96.88 282 ILE A C 1
ATOM 2299 O O . ILE A 1 282 ? 3.728 4.255 -19.764 1.00 96.88 282 ILE A O 1
ATOM 2303 N N . ARG A 1 283 ? 4.374 4.210 -21.905 1.00 95.38 283 ARG A N 1
ATOM 2304 C CA . ARG A 1 283 ? 3.018 3.924 -22.409 1.00 95.38 283 ARG A CA 1
ATOM 2305 C C . ARG A 1 283 ? 2.496 2.564 -21.948 1.00 95.38 283 ARG A C 1
ATOM 2307 O O . ARG A 1 283 ? 1.295 2.417 -21.741 1.00 95.38 283 ARG A O 1
ATOM 2314 N N . HIS A 1 284 ? 3.358 1.555 -21.829 1.00 93.38 284 HIS A N 1
ATOM 2315 C CA . HIS A 1 284 ? 2.954 0.255 -21.301 1.00 93.38 284 HIS A CA 1
ATOM 2316 C C . HIS A 1 284 ? 2.531 0.355 -19.833 1.00 93.38 284 HIS A C 1
ATOM 2318 O O . HIS A 1 284 ? 1.452 -0.136 -19.507 1.00 93.38 284 HIS A O 1
ATOM 2324 N N . VAL A 1 285 ? 3.300 1.068 -19.009 1.00 94.00 285 VAL A N 1
ATOM 2325 C CA . VAL A 1 285 ? 2.963 1.356 -17.607 1.00 94.00 285 VAL A CA 1
ATOM 2326 C C . VAL A 1 285 ? 1.647 2.128 -17.503 1.00 94.00 285 VAL A C 1
ATOM 2328 O O . VAL A 1 285 ? 0.753 1.702 -16.779 1.00 94.00 285 VAL A O 1
ATOM 2331 N N . GLY A 1 286 ? 1.461 3.192 -18.290 1.00 92.81 286 GLY A N 1
ATOM 2332 C CA . GLY A 1 286 ? 0.217 3.973 -18.284 1.00 92.81 286 GLY A CA 1
ATOM 2333 C C . GLY A 1 286 ? -1.035 3.149 -18.619 1.00 92.81 286 GLY A C 1
ATOM 2334 O O . GLY A 1 286 ? -2.100 3.366 -18.044 1.00 92.81 286 GLY A O 1
ATOM 2335 N N . ARG A 1 287 ? -0.921 2.126 -19.481 1.00 92.44 287 ARG A N 1
ATOM 2336 C CA . ARG A 1 287 ? -2.040 1.208 -19.773 1.00 92.44 287 ARG A CA 1
ATOM 2337 C C . ARG A 1 287 ? -2.464 0.365 -18.570 1.00 92.44 287 ARG A C 1
ATOM 2339 O O . ARG A 1 287 ? -3.625 -0.025 -18.499 1.00 92.44 287 ARG A O 1
ATOM 2346 N N . MET A 1 288 ? -1.576 0.109 -17.609 1.00 93.31 288 MET A N 1
ATOM 2347 C CA . MET A 1 288 ? -1.928 -0.619 -16.383 1.00 93.31 288 MET A CA 1
ATOM 2348 C C . MET A 1 288 ? -2.922 0.165 -15.514 1.00 93.31 288 MET A C 1
ATOM 2350 O O . MET A 1 288 ? -3.718 -0.443 -14.802 1.00 93.31 288 MET A O 1
ATOM 2354 N N . ALA A 1 289 ? -2.933 1.499 -15.625 1.00 89.50 289 ALA A N 1
ATOM 2355 C CA . ALA A 1 289 ? -3.880 2.378 -14.941 1.00 89.50 289 ALA A CA 1
ATOM 2356 C C . ALA A 1 289 ? -5.215 2.568 -15.691 1.00 89.50 289 ALA A C 1
ATOM 2358 O O . ALA A 1 289 ? -6.083 3.306 -15.226 1.00 89.50 289 ALA A O 1
ATOM 2359 N N . SER A 1 290 ? -5.398 1.938 -16.858 1.00 85.81 290 SER A N 1
ATOM 2360 C CA . SER A 1 290 ? -6.610 2.118 -17.665 1.00 85.81 290 SER A CA 1
ATOM 2361 C C . SER A 1 290 ? -7.830 1.508 -16.979 1.00 85.81 290 SER A C 1
ATOM 2363 O O . SER A 1 290 ? -7.810 0.347 -16.575 1.00 85.81 290 SER A O 1
ATOM 2365 N N . VAL A 1 291 ? -8.903 2.291 -16.858 1.00 76.94 291 VAL A N 1
ATOM 2366 C CA . VAL A 1 291 ? -10.146 1.874 -16.201 1.00 76.94 291 VAL A CA 1
ATOM 2367 C C . VAL A 1 291 ? -11.365 2.302 -17.003 1.00 76.94 291 VAL A C 1
ATOM 2369 O O . VAL A 1 291 ? -11.423 3.424 -17.495 1.00 76.94 291 VAL A O 1
ATOM 2372 N N . ASN A 1 292 ? -12.354 1.408 -17.084 1.00 65.12 292 ASN A N 1
ATOM 2373 C CA . ASN A 1 292 ? -13.653 1.664 -17.722 1.00 65.12 292 ASN A CA 1
ATOM 2374 C C . ASN A 1 292 ? -14.773 1.945 -16.691 1.00 65.12 292 ASN A C 1
ATOM 2376 O O . ASN A 1 292 ? -15.941 2.002 -17.062 1.00 65.12 292 ASN A O 1
ATOM 2380 N N . MET A 1 293 ? -14.446 2.067 -15.396 1.00 60.47 293 MET A N 1
ATOM 2381 C CA . MET A 1 293 ? -15.399 2.245 -14.288 1.00 60.47 293 MET A CA 1
ATOM 2382 C C . MET A 1 293 ? -14.772 3.074 -13.146 1.00 60.47 293 MET A C 1
ATOM 2384 O O . MET A 1 293 ? -13.551 3.230 -13.090 1.00 60.47 293 MET A O 1
ATOM 2388 N N . ASP A 1 294 ? -15.599 3.604 -12.240 1.00 63.97 294 ASP A N 1
ATOM 2389 C CA . ASP A 1 294 ? -15.195 4.357 -11.042 1.00 63.97 294 ASP A CA 1
ATOM 2390 C C . ASP A 1 294 ? -14.284 3.534 -10.091 1.00 63.97 294 ASP A C 1
ATOM 2392 O O . ASP A 1 294 ? -14.670 2.434 -9.673 1.00 63.97 294 ASP A O 1
ATOM 2396 N N . PRO A 1 295 ? -13.094 4.050 -9.701 1.00 60.97 295 PRO A N 1
ATOM 2397 C CA . PRO A 1 295 ? -12.200 3.438 -8.708 1.00 60.97 295 PRO A CA 1
ATOM 2398 C C . PRO A 1 295 ? -12.854 3.031 -7.394 1.00 60.97 295 PRO A C 1
ATOM 2400 O O . PRO A 1 295 ? -12.492 1.992 -6.844 1.00 60.97 295 PRO A O 1
ATOM 2403 N N . ALA A 1 296 ? -13.831 3.798 -6.907 1.00 59.94 296 ALA A N 1
ATOM 2404 C CA . ALA A 1 296 ? -14.512 3.494 -5.653 1.00 59.94 296 ALA A CA 1
ATOM 2405 C C . ALA A 1 296 ? -15.382 2.229 -5.740 1.00 59.94 296 ALA A C 1
ATOM 2407 O O . ALA A 1 296 ? -15.601 1.558 -4.731 1.00 59.94 296 ALA A O 1
ATOM 2408 N N . LEU A 1 297 ? -15.859 1.883 -6.939 1.00 63.47 297 LEU A N 1
ATOM 2409 C CA . LEU A 1 297 ? -16.673 0.691 -7.182 1.00 63.47 297 LEU A CA 1
ATOM 2410 C C . LEU A 1 297 ? -15.817 -0.538 -7.513 1.00 63.47 297 LEU A C 1
ATOM 2412 O O . LEU A 1 297 ? -16.217 -1.654 -7.189 1.00 63.47 297 LEU A O 1
ATOM 2416 N N . MET A 1 298 ? -14.626 -0.343 -8.092 1.00 67.12 298 MET A N 1
ATOM 2417 C CA . MET A 1 298 ? -13.765 -1.428 -8.585 1.00 67.12 298 MET A CA 1
ATOM 2418 C C . MET A 1 298 ? -13.251 -2.380 -7.504 1.00 67.12 298 MET A C 1
ATOM 2420 O O . MET A 1 298 ? -13.078 -3.569 -7.776 1.00 67.12 298 MET A O 1
ATOM 2424 N N . PHE A 1 299 ? -13.002 -1.874 -6.298 1.00 65.44 299 PHE A N 1
ATOM 2425 C CA . PHE A 1 299 ? -12.441 -2.680 -5.212 1.00 65.44 299 PHE A CA 1
ATOM 2426 C C . PHE A 1 299 ? -13.486 -3.122 -4.176 1.00 65.44 299 PHE A C 1
ATOM 2428 O O . PHE A 1 299 ? -13.169 -3.934 -3.321 1.00 65.44 299 PHE A O 1
ATOM 2435 N N . ARG A 1 300 ? -14.739 -2.648 -4.272 1.00 57.25 300 ARG A N 1
ATOM 2436 C CA . ARG A 1 300 ? -15.832 -3.019 -3.348 1.00 57.25 300 ARG A CA 1
ATOM 2437 C C . ARG A 1 300 ? -16.633 -4.255 -3.773 1.00 57.25 300 ARG A C 1
ATOM 2439 O O . ARG A 1 300 ? -17.418 -4.758 -2.980 1.00 57.25 300 ARG A O 1
ATOM 2446 N N . THR A 1 301 ? -16.492 -4.716 -5.018 1.00 47.62 301 THR A N 1
ATOM 2447 C CA . THR A 1 301 ? -17.309 -5.806 -5.597 1.00 47.62 301 THR A CA 1
ATOM 2448 C C . THR A 1 301 ? -16.639 -7.188 -5.583 1.00 47.62 301 THR A C 1
ATOM 2450 O O . THR A 1 301 ? -17.092 -8.078 -6.302 1.00 47.62 301 THR A O 1
ATOM 2453 N N . ARG A 1 302 ? -15.559 -7.393 -4.818 1.00 46.22 302 ARG A N 1
ATOM 2454 C CA . ARG A 1 302 ? -14.793 -8.650 -4.821 1.00 46.22 302 ARG A CA 1
ATOM 2455 C C . ARG A 1 302 ? -14.678 -9.281 -3.447 1.00 46.22 302 ARG A C 1
ATOM 2457 O O . ARG A 1 302 ? -14.478 -8.520 -2.479 1.00 46.22 302 ARG A O 1
#